Protein AF-A0A535HP59-F1 (afdb_monomer)

Nearest PDB structures (foldseek):
  8fwd-assembly1_2  TM=7.237E-01  e=4.127E-02  synthetic construct
  3as5-assembly1_A  TM=4.765E-01  e=2.374E-03  Paramagnetospirillum magneticum AMB-1
  2j9q-assembly1_B  TM=6.335E-01  e=3.938E-02  Homo sapiens
  2c0m-assembly4_F  TM=4.535E-01  e=1.777E-02  Homo sapiens
  4eqf-assembly1_A  TM=3.988E-01  e=2.584E-02  Mus musculus

Mean predicted aligned error: 17.53 Å

Solvent-accessible surface area (backbone atoms only — not comparable to full-atom values): 18534 Å² total; per-residue (Å²): 135,60,72,67,38,51,55,50,3,51,54,65,62,72,52,94,61,61,68,71,57,51,48,51,53,33,52,78,32,53,65,28,42,53,36,22,55,48,50,56,58,67,43,45,64,56,50,53,51,49,42,52,52,45,48,51,54,53,69,41,83,86,52,60,78,88,53,36,65,60,41,49,50,52,35,51,59,52,56,69,47,46,61,60,55,50,50,53,50,53,50,46,59,66,52,68,75,54,80,76,79,76,60,58,71,79,71,50,68,91,85,63,53,46,68,58,52,55,52,50,53,72,70,63,76,66,83,66,53,68,67,51,29,46,52,47,10,42,33,29,13,71,77,59,43,54,67,60,12,50,50,32,23,50,49,39,31,66,78,36,68,85,47,35,60,42,22,37,44,33,12,45,37,17,29,75,69,48,42,28,80,59,8,42,51,31,18,51,50,26,29,64,76,45,65,79,41,41,66,46,22,42,54,32,15,50,30,26,44,75,59,67,38,50,70,60,15,51,38,28,38,29,46,35,69,71,44,97,50,73,77,63,93,73,59,83,74,56,80,79,48,69,71,59,52,55,53,49,52,51,54,48,51,54,50,49,60,51,54,67,66,68,73,76,76,73,93,75,81,94,73,90,80,79,87,82,84,88,82,78,88,80,89,79,88,82,90,81,85,86,89,77,91,78,89,83,90,80,88,87,85,86,89,80,91,82,88,82,87,86,84,85,85,132

Secondary structure (DSSP, 8-state):
--HHHHHHHHHHHHS---HHHHHHHHHH-HHHHHHHHHHHHHHHHHHHHHHHHHHHHHHSTTS-GGGHHHHHHHHHHHHHHHHHHHHHHHHHHHHHT-PPPPPGGGGS-TT--HHHHHHHHHHH-S---HHHHHHHHHHHHHHT-HHHHHHHHHHHHHH-TT-THHHHHHHHHHHHTT-HHHHHHHHHHHHHHTTT-HHHHHHHHHHHHHTT-HHHHHHHHHHHTT--PPPPTTTTTSS--HHHHHHHHHHHHHHHHHHTTTS--------PPPPPPP------------------------------------

Radius of gyration: 33.47 Å; Cα contacts (8 Å, |Δi|>4): 256; chains: 1; bounding box: 64×91×114 Å

Structure (mmCIF, N/CA/C/O backbone):
data_AF-A0A535HP59-F1
#
_entry.id   AF-A0A535HP59-F1
#
loop_
_atom_site.group_PDB
_atom_site.id
_atom_site.type_symbol
_atom_site.label_atom_id
_atom_site.label_alt_id
_atom_site.label_comp_id
_atom_site.label_asym_id
_atom_site.label_entity_id
_atom_site.label_seq_id
_atom_site.pdbx_PDB_ins_code
_atom_site.Cartn_x
_atom_site.Cartn_y
_atom_site.Cartn_z
_atom_site.occupancy
_atom_site.B_iso_or_equiv
_atom_site.auth_seq_id
_atom_site.auth_comp_id
_atom_site.auth_asym_id
_atom_site.auth_atom_id
_atom_site.pdbx_PDB_model_num
ATOM 1 N N . MET A 1 1 ? -7.890 20.140 2.431 1.00 54.38 1 MET A N 1
ATOM 2 C CA . MET A 1 1 ? -8.876 19.030 2.432 1.00 54.38 1 MET A CA 1
ATOM 3 C C . MET A 1 1 ? -10.223 19.590 2.008 1.00 54.38 1 MET A C 1
ATOM 5 O O . MET A 1 1 ? -10.687 20.516 2.656 1.00 54.38 1 MET A O 1
ATOM 9 N N . SER A 1 2 ? -10.822 19.092 0.922 1.00 70.38 2 SER A N 1
ATOM 10 C CA . SER A 1 2 ? -12.123 19.584 0.445 1.00 70.38 2 SER A CA 1
ATOM 11 C C . SER A 1 2 ? -13.275 19.019 1.287 1.00 70.38 2 SER A C 1
ATOM 13 O O . SER A 1 2 ? -13.209 17.880 1.758 1.00 70.38 2 SER A O 1
ATOM 15 N N . ALA A 1 3 ? -14.351 19.794 1.455 1.00 70.31 3 ALA A N 1
ATOM 16 C CA . ALA A 1 3 ? -15.557 19.363 2.174 1.00 70.31 3 ALA A CA 1
ATOM 17 C C . ALA A 1 3 ? -16.148 18.058 1.596 1.00 70.31 3 ALA A C 1
ATOM 19 O O . ALA A 1 3 ? -16.607 17.191 2.340 1.00 70.31 3 ALA A O 1
ATOM 20 N N . ALA A 1 4 ? -16.028 17.866 0.277 1.00 69.75 4 ALA A N 1
ATOM 21 C CA . ALA A 1 4 ? -16.453 16.655 -0.423 1.00 69.75 4 ALA A CA 1
ATOM 22 C C . ALA A 1 4 ? -15.717 15.387 0.059 1.00 69.75 4 ALA A C 1
ATOM 24 O O . ALA A 1 4 ? -16.337 14.337 0.235 1.00 69.75 4 ALA A O 1
ATOM 25 N N . GLY A 1 5 ? -14.413 15.483 0.348 1.00 67.50 5 GLY A N 1
ATOM 26 C CA . GLY A 1 5 ? -13.627 14.355 0.857 1.00 67.50 5 GLY A CA 1
ATOM 27 C C . GLY A 1 5 ? -14.040 13.912 2.266 1.00 67.50 5 GLY A C 1
ATOM 28 O O . GLY A 1 5 ? -13.939 12.729 2.596 1.00 67.50 5 GLY A O 1
ATOM 29 N N . TRP A 1 6 ? -14.541 14.836 3.089 1.00 76.56 6 TRP A N 1
ATOM 30 C CA . TRP A 1 6 ? -15.004 14.554 4.453 1.00 76.56 6 TRP A CA 1
ATOM 31 C C . TRP A 1 6 ? -16.355 13.835 4.464 1.00 76.56 6 TRP A C 1
ATOM 33 O O . TRP A 1 6 ? -16.499 12.806 5.124 1.00 76.56 6 TRP A O 1
ATOM 43 N N . VAL A 1 7 ? -17.314 14.325 3.673 1.00 73.88 7 VAL A N 1
ATOM 44 C CA . VAL A 1 7 ? -18.647 13.711 3.544 1.00 73.88 7 VAL A CA 1
ATOM 45 C C . VAL A 1 7 ? -18.538 12.300 2.962 1.00 73.88 7 VAL A C 1
ATOM 47 O O . VAL A 1 7 ? -19.111 11.357 3.513 1.00 73.88 7 VAL A O 1
ATOM 50 N N . GLY A 1 8 ? -17.725 12.125 1.912 1.00 72.00 8 GLY A N 1
ATOM 51 C CA . GLY A 1 8 ? -17.461 10.809 1.326 1.00 72.00 8 GLY A CA 1
ATOM 52 C C . GLY A 1 8 ? -16.816 9.835 2.317 1.00 72.00 8 GLY A C 1
ATOM 53 O O . GLY A 1 8 ? -17.222 8.676 2.397 1.00 72.00 8 GLY A O 1
ATOM 54 N N . GLY A 1 9 ? -15.863 10.310 3.126 1.00 67.50 9 GLY A N 1
ATOM 55 C CA . GLY A 1 9 ? -15.218 9.506 4.167 1.00 67.50 9 GLY A CA 1
ATOM 56 C C . GLY A 1 9 ? -16.172 9.077 5.286 1.00 67.50 9 GLY A C 1
ATOM 57 O O . GLY A 1 9 ? -16.143 7.919 5.709 1.00 67.50 9 GLY A O 1
ATOM 58 N N . ALA A 1 10 ? -17.051 9.977 5.736 1.00 69.19 10 ALA A N 1
ATOM 59 C CA . ALA A 1 10 ? -18.040 9.696 6.777 1.00 69.19 10 ALA A CA 1
ATOM 60 C C . ALA A 1 10 ? -19.063 8.636 6.329 1.00 69.19 10 ALA A C 1
ATOM 62 O O . ALA A 1 10 ? -19.314 7.670 7.053 1.00 69.19 10 ALA A O 1
ATOM 63 N N . LEU A 1 11 ? -19.580 8.749 5.100 1.00 71.12 11 LEU A N 1
ATOM 64 C CA . LEU A 1 11 ? -20.484 7.760 4.497 1.00 71.12 11 LEU A CA 1
ATOM 65 C C . LEU A 1 11 ? -19.829 6.375 4.364 1.00 71.12 11 LEU A C 1
ATOM 67 O O . LEU A 1 11 ? -20.441 5.355 4.692 1.00 71.12 11 LEU A O 1
ATOM 71 N N . LEU A 1 12 ? -18.558 6.326 3.954 1.00 66.88 12 LEU A N 1
ATOM 72 C CA . LEU A 1 12 ? -17.771 5.087 3.863 1.00 66.88 12 LEU A CA 1
ATOM 73 C C . LEU A 1 12 ? -17.486 4.446 5.232 1.00 66.88 12 LEU A C 1
ATOM 75 O O . LEU A 1 12 ? -17.328 3.222 5.335 1.00 66.88 12 LEU A O 1
ATOM 79 N N . ALA A 1 13 ? -17.386 5.259 6.285 1.00 64.38 13 ALA A N 1
ATOM 80 C CA . ALA A 1 13 ? -17.175 4.791 7.650 1.00 64.38 13 ALA A CA 1
ATOM 81 C C . ALA A 1 13 ? -18.464 4.224 8.270 1.00 64.38 13 ALA A C 1
ATOM 83 O O . ALA A 1 13 ? -18.409 3.158 8.887 1.00 64.38 13 ALA A O 1
ATOM 84 N N . ALA A 1 14 ? -19.603 4.889 8.057 1.00 67.50 14 ALA A N 1
ATOM 85 C CA . ALA A 1 14 ? -20.878 4.554 8.691 1.00 67.50 14 ALA A CA 1
ATOM 86 C C . ALA A 1 14 ? -21.617 3.372 8.041 1.00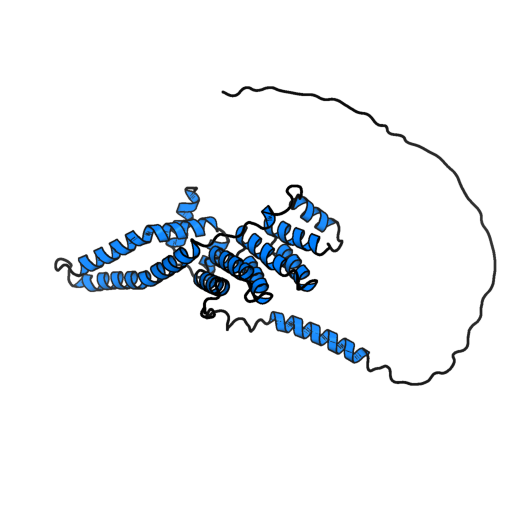 67.50 14 ALA A C 1
ATOM 88 O O . ALA A 1 14 ? -22.388 2.688 8.709 1.00 67.50 14 ALA A O 1
ATOM 89 N N . THR A 1 15 ? -21.387 3.099 6.754 1.00 64.25 15 THR A N 1
ATOM 90 C CA . THR A 1 15 ? -22.125 2.050 6.037 1.00 64.25 15 THR A CA 1
ATOM 91 C C . THR A 1 15 ? -21.544 0.647 6.292 1.00 64.25 15 THR A C 1
ATOM 93 O O . THR A 1 15 ? -20.360 0.397 6.017 1.00 64.25 15 THR A O 1
ATOM 96 N N . PRO A 1 16 ? -22.343 -0.315 6.802 1.00 54.25 16 PRO A N 1
ATOM 97 C CA . PRO A 1 16 ? -21.924 -1.706 6.917 1.00 54.25 16 PRO A CA 1
ATOM 98 C C . PRO A 1 16 ? -21.901 -2.338 5.521 1.00 54.25 16 PRO A C 1
ATOM 100 O O . PRO A 1 16 ? -22.918 -2.775 4.994 1.00 54.25 16 PRO A O 1
ATOM 103 N N . MET A 1 17 ? -20.726 -2.357 4.892 1.00 62.66 17 MET A N 1
ATOM 104 C CA . MET A 1 17 ? -20.531 -2.965 3.574 1.00 62.66 17 MET A CA 1
ATOM 105 C C . MET A 1 17 ? -19.756 -4.286 3.658 1.00 62.66 17 MET A C 1
ATOM 107 O O . MET A 1 17 ? -18.821 -4.396 4.463 1.00 62.66 17 MET A O 1
ATOM 111 N N . PRO A 1 18 ? -20.051 -5.258 2.770 1.00 59.12 18 PRO A N 1
ATOM 112 C CA . PRO A 1 18 ? -19.216 -6.439 2.593 1.00 59.12 18 PRO A CA 1
ATOM 113 C C . PRO A 1 18 ? -17.762 -6.031 2.324 1.00 59.12 18 PRO A C 1
ATOM 115 O O . PRO A 1 18 ? -17.497 -5.143 1.506 1.00 59.12 18 PRO A O 1
ATOM 118 N N . ARG A 1 19 ? -16.802 -6.707 2.976 1.00 52.12 19 ARG A N 1
ATOM 119 C CA . ARG A 1 19 ? -15.351 -6.465 2.817 1.00 52.12 19 ARG A CA 1
ATOM 120 C C . ARG A 1 19 ? -14.895 -6.231 1.360 1.00 52.12 19 ARG A C 1
ATOM 122 O O . ARG A 1 19 ? -14.158 -5.266 1.156 1.00 52.12 19 ARG A O 1
ATOM 129 N N . PRO A 1 20 ? -15.322 -7.016 0.347 1.00 43.88 20 PRO A N 1
ATOM 130 C CA . PRO A 1 20 ? -14.877 -6.795 -1.033 1.00 43.88 20 PRO A CA 1
ATOM 131 C C . PRO A 1 20 ? -15.402 -5.491 -1.658 1.00 43.88 20 PRO A C 1
ATOM 133 O O . PRO A 1 20 ? -14.685 -4.852 -2.425 1.00 43.88 20 PRO A O 1
ATOM 136 N N . VAL A 1 21 ? -16.613 -5.049 -1.303 1.00 56.38 21 VAL A N 1
ATOM 137 C CA . VAL A 1 21 ? -17.210 -3.796 -1.807 1.00 56.38 21 VAL A CA 1
ATOM 138 C C . VAL A 1 21 ? -16.519 -2.590 -1.182 1.00 56.38 21 VAL A C 1
ATOM 140 O O . VAL A 1 21 ? -16.129 -1.657 -1.882 1.00 56.38 21 VAL A O 1
ATOM 143 N N . ARG A 1 22 ? -16.266 -2.658 0.129 1.00 64.50 22 ARG A N 1
ATOM 144 C CA . ARG A 1 22 ? -15.519 -1.627 0.856 1.00 64.50 22 ARG A CA 1
ATOM 145 C C . ARG A 1 22 ? -14.104 -1.464 0.300 1.00 64.50 22 ARG A C 1
ATOM 147 O O . ARG A 1 22 ? -13.601 -0.349 0.216 1.00 64.50 22 ARG A O 1
ATOM 154 N N . TYR A 1 23 ? -13.490 -2.567 -0.129 1.00 55.38 23 TYR A N 1
ATOM 155 C CA . TYR A 1 23 ? -12.190 -2.558 -0.792 1.00 55.38 23 TYR A CA 1
ATOM 156 C C . TYR A 1 23 ? -12.255 -1.887 -2.171 1.00 55.38 23 TYR A C 1
ATOM 158 O O . TYR A 1 23 ? -11.460 -0.996 -2.438 1.00 55.38 23 TYR A O 1
ATOM 166 N N . ARG A 1 24 ? -13.243 -2.219 -3.016 1.00 59.84 24 ARG A N 1
ATOM 167 C CA . ARG A 1 24 ? -13.432 -1.576 -4.334 1.00 59.84 24 ARG A CA 1
ATOM 168 C C . ARG A 1 24 ? -13.739 -0.080 -4.248 1.00 59.84 24 ARG A C 1
ATOM 170 O O . ARG A 1 24 ? -13.210 0.690 -5.042 1.00 59.84 24 ARG A O 1
ATOM 177 N N . LEU A 1 25 ? -14.540 0.346 -3.274 1.00 62.12 25 LEU A N 1
ATOM 178 C CA . LEU A 1 25 ? -14.818 1.769 -3.052 1.00 62.12 25 LEU A CA 1
ATOM 179 C C . LEU A 1 25 ? -13.590 2.521 -2.535 1.00 62.12 25 LEU A C 1
ATOM 181 O O . LEU A 1 25 ? -13.328 3.634 -2.981 1.00 62.12 25 LEU A O 1
ATOM 185 N N . ARG A 1 26 ? -12.791 1.896 -1.661 1.00 63.06 26 ARG A N 1
ATOM 186 C CA . ARG A 1 26 ? -11.495 2.452 -1.244 1.00 63.06 26 ARG A CA 1
ATOM 187 C C . ARG A 1 26 ? -10.488 2.521 -2.391 1.00 63.06 26 ARG A C 1
ATOM 189 O O . ARG A 1 26 ? -9.734 3.482 -2.448 1.00 63.06 26 ARG A O 1
ATOM 196 N N . LEU A 1 27 ? -10.502 1.543 -3.300 1.00 58.94 27 LEU A N 1
ATOM 197 C CA . LEU A 1 27 ? -9.669 1.537 -4.507 1.00 58.94 27 LEU A CA 1
ATOM 198 C C . LEU A 1 27 ? -10.040 2.681 -5.456 1.00 58.94 27 LEU A C 1
ATOM 200 O O . LEU A 1 27 ? -9.157 3.312 -6.019 1.00 58.94 27 LEU A O 1
ATOM 204 N N . ARG A 1 28 ? -11.337 2.961 -5.625 1.00 63.94 28 ARG A N 1
ATOM 205 C CA . ARG A 1 28 ? -11.807 4.024 -6.525 1.00 63.94 28 ARG A CA 1
ATOM 206 C C . ARG A 1 28 ? -11.650 5.427 -5.930 1.00 63.94 28 ARG A C 1
ATOM 208 O O . ARG A 1 28 ? -11.580 6.396 -6.677 1.00 63.94 28 ARG A O 1
ATOM 215 N N . HIS A 1 29 ? -11.586 5.537 -4.602 1.00 66.94 29 HIS A N 1
ATOM 216 C CA . HIS A 1 29 ? -11.533 6.810 -3.883 1.00 66.94 29 HIS A CA 1
ATOM 217 C C . HIS A 1 29 ? -10.488 6.769 -2.757 1.00 66.94 29 HIS A C 1
ATOM 219 O O . HIS A 1 29 ? -10.829 6.785 -1.570 1.00 66.94 29 HIS A O 1
ATOM 225 N N . ALA A 1 30 ? -9.204 6.722 -3.123 1.00 58.38 30 ALA A N 1
ATOM 226 C CA . ALA A 1 30 ? -8.091 6.661 -2.169 1.00 58.38 30 ALA A CA 1
ATOM 227 C C . ALA A 1 30 ? -8.101 7.835 -1.165 1.00 58.38 30 ALA A C 1
ATOM 229 O O . ALA A 1 30 ? -7.843 7.641 0.025 1.00 58.38 30 ALA A O 1
ATOM 230 N N . ASP A 1 31 ? -8.501 9.034 -1.599 1.00 57.38 31 ASP A N 1
ATOM 231 C CA . ASP A 1 31 ? -8.673 10.196 -0.718 1.00 57.38 31 ASP A CA 1
ATOM 232 C C . ASP A 1 31 ? -9.801 10.025 0.301 1.00 57.38 31 ASP A C 1
ATOM 234 O O . ASP A 1 31 ? -9.632 10.357 1.476 1.00 57.38 31 ASP A O 1
ATOM 238 N N . ALA A 1 32 ? -10.925 9.434 -0.112 1.00 62.62 32 ALA A N 1
ATOM 239 C CA . ALA A 1 32 ? -12.030 9.117 0.791 1.00 62.62 32 ALA A CA 1
ATOM 240 C C . ALA A 1 32 ? -11.652 8.004 1.783 1.00 62.62 32 ALA A C 1
ATOM 242 O O . ALA A 1 32 ? -12.133 7.974 2.915 1.00 62.62 32 ALA A O 1
ATOM 243 N N . ALA A 1 33 ? -10.760 7.090 1.387 1.00 60.12 33 ALA A N 1
ATOM 244 C CA . ALA A 1 33 ? -10.217 6.078 2.284 1.00 60.12 33 ALA A CA 1
ATOM 245 C C . ALA A 1 33 ? -9.337 6.709 3.377 1.00 60.12 33 ALA A C 1
ATOM 247 O O . ALA A 1 33 ? -9.478 6.341 4.547 1.00 60.12 33 ALA A O 1
ATOM 248 N N . ARG A 1 34 ? -8.484 7.679 3.008 1.00 63.94 34 ARG A N 1
ATOM 249 C CA . ARG A 1 34 ? -7.654 8.457 3.944 1.00 63.94 34 ARG A CA 1
ATOM 250 C C . ARG A 1 34 ? -8.508 9.278 4.912 1.00 63.94 34 ARG A C 1
ATOM 252 O O . ARG A 1 34 ? -8.267 9.232 6.118 1.00 63.94 34 ARG A O 1
ATOM 259 N N . SER A 1 35 ? -9.537 9.970 4.418 1.00 64.44 35 SER A N 1
ATOM 260 C CA . SER A 1 35 ? -10.434 10.765 5.266 1.00 64.44 35 SER A CA 1
ATOM 261 C C . SER A 1 35 ? -11.284 9.893 6.193 1.00 64.44 35 SER A C 1
ATOM 263 O O . SER A 1 35 ? -11.336 10.167 7.389 1.00 64.44 35 SER A O 1
ATOM 265 N N . ALA A 1 36 ? -11.858 8.786 5.707 1.00 65.12 36 ALA A N 1
ATOM 266 C CA . ALA A 1 36 ? -12.576 7.817 6.545 1.00 65.12 36 ALA A CA 1
ATOM 267 C C . ALA A 1 36 ? -11.692 7.278 7.681 1.00 65.12 36 ALA A C 1
ATOM 269 O O . ALA A 1 36 ? -12.141 7.070 8.808 1.00 65.12 36 ALA A O 1
ATOM 270 N N . ASP A 1 37 ? -10.412 7.067 7.387 1.00 64.19 37 ASP A N 1
ATOM 271 C CA . ASP A 1 37 ? -9.425 6.579 8.337 1.00 64.19 37 ASP A CA 1
ATOM 272 C C . ASP A 1 37 ? -8.996 7.626 9.378 1.00 64.19 37 ASP A C 1
ATOM 274 O O . ASP A 1 37 ? -8.626 7.231 10.490 1.00 64.19 37 ASP A O 1
ATOM 278 N N . ALA A 1 38 ? -9.058 8.917 9.041 1.00 67.06 38 ALA A N 1
ATOM 279 C CA . ALA A 1 38 ? -8.870 10.032 9.969 1.00 67.06 38 ALA A CA 1
ATOM 280 C C . ALA A 1 38 ? -10.112 10.241 10.852 1.00 67.06 38 ALA A C 1
ATOM 282 O O . ALA A 1 38 ? -9.987 10.353 12.072 1.00 67.06 38 ALA A O 1
ATOM 283 N N . ILE A 1 39 ? -11.308 10.180 10.258 1.00 71.94 39 ILE A N 1
ATOM 284 C CA . ILE A 1 39 ? -12.599 10.277 10.956 1.00 71.94 39 ILE A CA 1
ATOM 285 C C . ILE A 1 39 ? -12.737 9.149 11.982 1.00 71.94 39 ILE A C 1
ATOM 287 O O . ILE A 1 39 ? -13.061 9.403 13.138 1.00 71.94 39 ILE A O 1
ATOM 291 N N . ALA A 1 40 ? -12.402 7.910 11.609 1.00 66.81 40 ALA A N 1
ATOM 292 C CA . ALA A 1 40 ? -12.396 6.782 12.541 1.00 66.81 40 ALA A CA 1
ATOM 293 C C . ALA A 1 40 ? -11.407 6.978 13.707 1.00 66.81 40 ALA A C 1
ATOM 295 O O . ALA A 1 40 ? -11.649 6.496 14.812 1.00 66.81 40 ALA A O 1
ATOM 296 N N . GLY A 1 41 ? -10.299 7.692 13.475 1.00 68.56 41 GLY A N 1
ATOM 297 C CA . GLY A 1 41 ? -9.344 8.058 14.522 1.00 68.56 41 GLY A CA 1
ATOM 298 C C . GLY A 1 41 ? -9.904 9.101 15.492 1.00 68.56 41 GLY A C 1
ATOM 299 O O . GLY A 1 41 ? -9.767 8.936 16.703 1.00 68.56 41 GLY A O 1
ATOM 300 N N . ALA A 1 42 ? -10.570 10.132 14.968 1.00 77.62 42 ALA A N 1
ATOM 301 C CA . ALA A 1 42 ? -11.193 11.195 15.759 1.00 77.62 42 ALA A CA 1
ATOM 302 C C . ALA A 1 42 ? -12.449 10.728 16.517 1.00 77.62 42 ALA A C 1
ATOM 304 O O . ALA A 1 42 ? -12.724 11.211 17.611 1.00 77.62 42 ALA A O 1
ATOM 305 N N . ALA A 1 43 ? -13.183 9.752 15.975 1.00 76.19 43 ALA A N 1
ATOM 306 C CA . ALA A 1 43 ? -14.379 9.188 16.600 1.00 76.19 43 ALA A CA 1
ATOM 307 C C . ALA A 1 43 ? -14.067 8.268 17.793 1.00 76.19 43 ALA A C 1
ATOM 309 O O . ALA A 1 43 ? -14.931 8.028 18.628 1.00 76.19 43 ALA A O 1
ATOM 310 N N . LEU A 1 44 ? -12.838 7.758 17.907 1.00 75.12 44 LEU A N 1
ATOM 311 C CA . LEU A 1 44 ? -12.434 6.816 18.952 1.00 75.12 44 LEU A CA 1
ATOM 312 C C . LEU A 1 44 ? -12.656 7.338 20.385 1.00 75.12 44 LEU A C 1
ATOM 314 O O . LEU A 1 44 ? -13.300 6.621 21.148 1.00 75.12 44 LEU A O 1
ATOM 318 N N . PRO A 1 45 ? -12.188 8.544 20.779 1.00 79.56 45 PRO A N 1
ATOM 319 C CA . PRO A 1 45 ? -12.486 9.087 22.105 1.00 79.56 45 PRO A CA 1
ATOM 320 C C . PRO A 1 45 ? -13.989 9.253 22.340 1.00 79.56 45 PRO A C 1
ATOM 322 O O . PRO A 1 45 ? -14.450 8.946 23.431 1.00 79.56 45 PRO A O 1
ATOM 325 N N . VAL A 1 46 ? -14.754 9.652 21.317 1.00 83.56 46 VAL A N 1
ATOM 326 C CA . VAL A 1 46 ? -16.216 9.817 21.408 1.00 83.56 46 VAL A CA 1
ATOM 327 C C . VAL A 1 46 ? -16.912 8.479 21.641 1.00 83.56 46 VAL A C 1
ATOM 329 O O . VAL A 1 46 ? -17.800 8.373 22.481 1.00 83.56 46 VAL A O 1
ATOM 332 N N . VAL A 1 47 ? -16.498 7.425 20.936 1.00 76.75 47 VAL A N 1
ATOM 333 C CA . VAL A 1 47 ? -17.033 6.076 21.152 1.00 76.75 47 VAL A CA 1
ATOM 334 C C . VAL A 1 47 ? -16.702 5.601 22.564 1.00 76.75 47 VAL A C 1
ATOM 336 O O . VAL A 1 47 ? -17.578 5.087 23.248 1.00 76.75 47 VAL A O 1
ATOM 339 N N . LEU A 1 48 ? -15.472 5.816 23.034 1.00 78.38 48 LEU A N 1
ATOM 340 C CA . LEU A 1 48 ? -15.033 5.391 24.364 1.00 78.38 48 LEU A CA 1
ATOM 341 C C . LEU A 1 48 ? -15.800 6.114 25.481 1.00 78.38 48 LEU A C 1
ATOM 343 O O . LEU A 1 48 ? -16.265 5.464 26.415 1.00 78.38 48 LEU A O 1
ATOM 347 N N . THR A 1 49 ? -16.001 7.430 25.361 1.00 84.56 49 THR A N 1
ATOM 348 C CA . THR A 1 49 ? -16.821 8.193 26.314 1.00 84.56 49 THR A CA 1
ATOM 349 C C . THR A 1 49 ? -18.279 7.759 26.269 1.00 84.56 49 THR A C 1
ATOM 351 O O . THR A 1 49 ? -18.888 7.607 27.323 1.00 84.56 49 THR A O 1
ATOM 354 N N . THR A 1 50 ? -18.821 7.483 25.078 1.00 80.12 50 THR A N 1
ATOM 355 C CA . THR A 1 50 ? -20.191 6.976 24.919 1.00 80.12 50 THR A CA 1
ATOM 356 C C . THR A 1 50 ? -20.354 5.620 25.600 1.00 80.12 50 THR A C 1
ATOM 358 O O . THR A 1 50 ? -21.298 5.455 26.362 1.00 80.12 50 THR A O 1
ATOM 361 N N . VAL A 1 51 ? -19.410 4.685 25.409 1.00 77.88 51 VAL A N 1
ATOM 362 C CA . VAL A 1 51 ? -19.403 3.370 26.078 1.00 77.88 51 VAL A CA 1
ATOM 363 C C . VAL A 1 51 ? -19.426 3.524 27.589 1.00 77.88 51 VAL A C 1
ATOM 365 O O . VAL A 1 51 ? -20.287 2.939 28.244 1.00 77.88 51 VAL A O 1
ATOM 368 N N . VAL A 1 52 ? -18.510 4.331 28.133 1.00 83.25 52 VAL A N 1
ATOM 369 C CA . VAL A 1 52 ? -18.425 4.584 29.576 1.00 83.25 52 VAL A CA 1
ATOM 370 C C . VAL A 1 52 ? -19.732 5.188 30.082 1.00 83.25 52 VAL A C 1
ATOM 372 O O . VAL A 1 52 ? -20.296 4.682 31.046 1.00 83.25 52 VAL A O 1
ATOM 375 N N . LEU A 1 53 ? -20.263 6.204 29.399 1.00 83.31 53 LEU A N 1
ATOM 376 C CA . LEU A 1 53 ? -21.518 6.851 29.774 1.00 83.31 53 LEU A CA 1
ATOM 377 C C . LEU A 1 53 ? -22.694 5.863 29.766 1.00 83.31 53 LEU A C 1
ATOM 379 O O . LEU A 1 53 ? -23.452 5.815 30.732 1.00 83.31 53 LEU A O 1
ATOM 383 N N . THR A 1 54 ? -22.822 5.032 28.725 1.00 76.38 54 THR A N 1
ATOM 384 C CA . THR A 1 54 ? -23.865 3.994 28.660 1.00 76.38 54 THR A CA 1
ATOM 385 C C . THR A 1 54 ? -23.710 2.925 29.737 1.00 76.38 54 THR A C 1
ATOM 387 O O . THR A 1 54 ? -24.713 2.480 30.292 1.00 76.38 54 THR A O 1
ATOM 390 N N . ALA A 1 55 ? -22.478 2.542 30.083 1.00 76.00 55 ALA A N 1
ATOM 391 C CA . ALA A 1 55 ? -22.218 1.601 31.167 1.00 76.00 55 ALA A CA 1
ATOM 392 C C . ALA A 1 55 ? -22.586 2.196 32.537 1.00 76.00 55 ALA A C 1
ATOM 394 O O . ALA A 1 55 ? -23.210 1.513 33.346 1.00 76.00 55 ALA A O 1
ATOM 395 N N . VAL A 1 56 ? -22.275 3.478 32.777 1.00 81.88 56 VAL A N 1
ATOM 396 C CA . VAL A 1 56 ? -22.689 4.187 34.000 1.00 81.88 56 VAL A CA 1
ATOM 397 C C . VAL A 1 56 ? -24.214 4.275 34.080 1.00 81.88 56 VAL A C 1
ATOM 399 O O . VAL A 1 56 ? -24.782 3.905 35.101 1.00 81.88 56 VAL A O 1
ATOM 402 N N . LEU A 1 57 ? -24.894 4.681 33.002 1.00 75.38 57 LEU A N 1
ATOM 403 C CA . LEU A 1 57 ? -26.362 4.743 32.943 1.00 75.38 57 LEU A CA 1
ATOM 404 C C . LEU A 1 57 ? -27.023 3.391 33.243 1.00 75.38 57 LEU A C 1
ATOM 406 O O . LEU A 1 57 ? -28.012 3.350 33.970 1.00 75.38 57 LEU A O 1
ATOM 410 N N . ALA A 1 58 ? -26.463 2.287 32.743 1.00 70.56 58 ALA A N 1
ATOM 411 C CA . ALA A 1 58 ? -26.969 0.944 33.025 1.00 70.56 58 ALA A CA 1
ATOM 412 C C . ALA A 1 58 ? -26.845 0.540 34.510 1.00 70.56 58 ALA A C 1
ATOM 414 O O . ALA A 1 58 ? -27.623 -0.294 34.978 1.00 70.56 58 ALA A O 1
ATOM 415 N N . ALA A 1 59 ? -25.902 1.132 35.251 1.00 75.81 59 ALA A N 1
ATOM 416 C CA . ALA A 1 59 ? -25.674 0.869 36.671 1.00 75.81 59 ALA A CA 1
ATOM 417 C C . ALA A 1 59 ? -26.520 1.753 37.611 1.00 75.81 59 ALA A C 1
ATOM 419 O O . ALA A 1 59 ? -26.657 1.432 38.793 1.00 75.81 59 ALA A O 1
ATOM 420 N N . VAL A 1 60 ? -27.106 2.851 37.117 1.00 81.12 60 VAL A N 1
ATOM 421 C CA . VAL A 1 60 ? -27.907 3.774 37.938 1.00 81.12 60 VAL A CA 1
ATOM 422 C C . VAL A 1 60 ? -29.312 3.193 38.185 1.00 81.12 60 VAL A C 1
ATOM 424 O O . V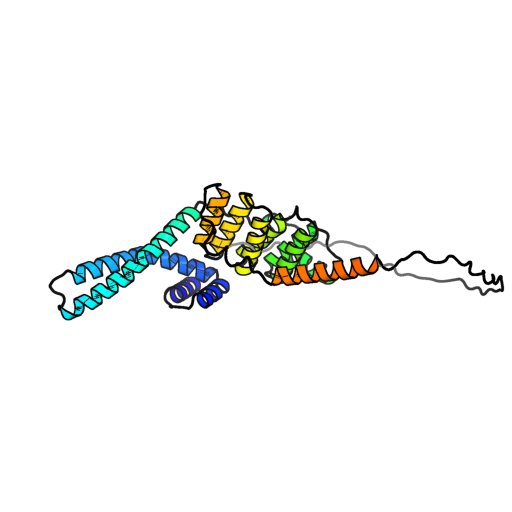AL A 1 60 ? -30.021 2.849 37.233 1.00 81.12 60 VAL A O 1
ATOM 427 N N . PRO A 1 61 ? -29.787 3.125 39.448 1.00 77.50 61 PRO A N 1
ATOM 428 C CA . PRO A 1 61 ? -31.058 2.483 39.793 1.00 77.50 61 PRO A CA 1
ATOM 429 C C . PRO A 1 61 ? -32.300 3.172 39.203 1.00 77.50 61 PRO A C 1
ATOM 431 O O . PRO A 1 61 ? -33.354 2.547 39.124 1.00 77.50 61 PRO A O 1
ATOM 434 N N . VAL A 1 62 ? -32.163 4.420 38.745 1.00 77.06 62 VAL A N 1
ATOM 435 C CA . VAL A 1 62 ? -33.225 5.247 38.145 1.00 77.06 62 VAL A CA 1
ATOM 436 C C . VAL A 1 62 ? -33.704 4.706 36.787 1.00 77.06 62 VAL A C 1
ATOM 438 O O . VAL A 1 62 ? -34.828 4.983 36.376 1.00 77.06 62 VAL A O 1
ATOM 441 N N . VAL A 1 63 ? -32.901 3.896 36.086 1.00 73.81 63 VAL A N 1
ATOM 442 C CA . VAL A 1 63 ? -33.312 3.303 34.804 1.00 73.81 63 VAL A CA 1
ATOM 443 C C . VAL A 1 63 ? -34.254 2.123 35.042 1.00 73.81 63 VAL A C 1
ATOM 445 O O . VAL A 1 63 ? -33.914 1.190 35.780 1.00 73.81 63 VAL A O 1
ATOM 448 N N . ALA A 1 64 ? -35.413 2.149 34.372 1.00 79.62 64 ALA A N 1
ATOM 449 C CA . ALA A 1 64 ? -36.423 1.096 34.428 1.00 79.62 64 ALA A CA 1
ATOM 450 C C . ALA A 1 64 ? -35.799 -0.287 34.185 1.00 79.62 64 ALA A C 1
ATOM 452 O O . ALA A 1 64 ? -35.058 -0.488 33.218 1.00 79.62 64 ALA A O 1
ATOM 453 N N . ALA A 1 65 ? -36.117 -1.250 35.055 1.00 77.62 65 ALA A N 1
ATOM 454 C CA . ALA A 1 65 ? -35.478 -2.567 35.074 1.00 77.62 65 ALA A CA 1
ATOM 455 C C . ALA A 1 65 ? -35.541 -3.299 33.717 1.00 77.62 65 ALA A C 1
ATOM 457 O O . ALA A 1 65 ? -34.588 -3.981 33.350 1.00 77.62 65 ALA A O 1
ATOM 458 N N . GLY A 1 66 ? -36.608 -3.089 32.936 1.00 82.44 66 GLY A N 1
ATOM 459 C CA . GLY A 1 66 ? -36.776 -3.687 31.606 1.00 82.44 66 GLY A CA 1
ATOM 460 C C . GLY A 1 66 ? -35.831 -3.155 30.517 1.00 82.44 66 GLY A C 1
ATOM 461 O O . GLY A 1 66 ? -35.604 -3.847 29.530 1.00 82.44 66 GLY A O 1
ATOM 462 N N . LEU A 1 67 ? -35.238 -1.966 30.684 1.00 79.56 67 LEU A N 1
ATOM 463 C CA . LEU A 1 67 ? -34.335 -1.360 29.688 1.00 79.56 67 LEU A CA 1
ATOM 464 C C . LEU A 1 67 ? -32.854 -1.698 29.926 1.00 79.56 67 LEU A C 1
ATOM 466 O O . LEU A 1 67 ? -32.034 -1.562 29.018 1.00 79.56 67 LEU A O 1
ATOM 470 N N . ARG A 1 68 ? -32.494 -2.170 31.124 1.00 78.38 68 ARG A N 1
ATOM 471 C CA . ARG A 1 68 ? -31.113 -2.531 31.491 1.00 78.38 68 ARG A CA 1
ATOM 472 C C . ARG A 1 68 ? -30.447 -3.566 30.565 1.00 78.38 68 ARG A C 1
ATOM 474 O O . ARG A 1 68 ? -29.297 -3.327 30.196 1.00 78.38 68 ARG A O 1
ATOM 481 N N . PRO A 1 69 ? -31.104 -4.663 30.128 1.00 79.75 69 PRO A N 1
ATOM 482 C CA . PRO A 1 69 ? -30.456 -5.632 29.238 1.00 79.75 69 PRO A CA 1
ATOM 483 C C . PRO A 1 69 ? -30.160 -5.067 27.839 1.00 79.75 69 PRO A C 1
ATOM 485 O O . PRO A 1 69 ? -29.154 -5.438 27.238 1.00 79.75 69 PRO A O 1
ATOM 488 N N . LEU A 1 70 ? -30.975 -4.131 27.336 1.00 78.69 70 LEU A N 1
ATOM 489 C CA . LEU A 1 70 ? -30.720 -3.458 26.056 1.00 78.69 70 LEU A CA 1
ATOM 490 C C . LEU A 1 70 ? -29.460 -2.587 26.129 1.00 78.69 70 LEU A C 1
ATOM 492 O O . LEU A 1 70 ? -28.592 -2.680 25.261 1.00 78.69 70 LEU A O 1
ATOM 496 N N . TRP A 1 71 ? -29.318 -1.796 27.195 1.00 76.69 71 TRP A N 1
ATOM 497 C CA . TRP A 1 71 ? -28.126 -0.971 27.411 1.00 76.69 71 TRP A CA 1
ATOM 498 C C . TRP A 1 71 ? -26.867 -1.808 27.655 1.00 76.69 71 TRP A C 1
ATOM 500 O O . TRP A 1 71 ? -25.808 -1.486 27.115 1.00 76.69 71 TRP A O 1
ATOM 510 N N . ALA A 1 72 ? -26.983 -2.921 28.385 1.00 75.69 72 ALA A N 1
ATOM 511 C CA . ALA A 1 72 ? -25.887 -3.873 28.550 1.00 75.69 72 ALA A CA 1
ATOM 512 C C . ALA A 1 72 ? -25.454 -4.483 27.203 1.00 75.69 72 ALA A C 1
ATOM 514 O O . ALA A 1 72 ? -24.259 -4.563 26.921 1.00 75.69 72 ALA A O 1
ATOM 515 N N . GLY A 1 73 ? -26.405 -4.838 26.333 1.00 75.69 73 GLY A N 1
ATOM 516 C CA . GLY A 1 73 ? -26.121 -5.332 24.984 1.00 75.69 73 GLY A CA 1
ATOM 517 C C . GLY A 1 73 ? -25.371 -4.317 24.114 1.00 75.69 73 GLY A C 1
ATOM 518 O O . GLY A 1 73 ? -24.379 -4.672 23.476 1.00 75.69 73 GLY A O 1
ATOM 519 N N . VAL A 1 74 ? -25.782 -3.043 24.133 1.00 76.62 74 VAL A N 1
ATOM 520 C CA . VAL A 1 74 ? -25.088 -1.955 23.415 1.00 76.62 74 VAL A CA 1
ATOM 521 C C . VAL A 1 74 ? -23.668 -1.757 23.948 1.00 76.62 74 VAL A C 1
ATOM 523 O O . VAL A 1 74 ? -22.725 -1.652 23.161 1.00 76.62 74 VAL A O 1
ATOM 526 N N . ALA A 1 75 ? -23.493 -1.762 25.272 1.00 73.44 75 ALA A N 1
ATOM 527 C CA . ALA A 1 75 ? -22.181 -1.629 25.896 1.00 73.44 75 ALA A CA 1
ATOM 528 C C . ALA A 1 75 ? -21.248 -2.783 25.497 1.00 73.44 75 ALA A C 1
ATOM 530 O O . ALA A 1 75 ? -20.118 -2.531 25.087 1.00 73.44 75 ALA A O 1
ATOM 531 N N . ILE A 1 76 ? -21.723 -4.033 25.528 1.00 77.00 76 ILE A N 1
ATOM 532 C CA . ILE A 1 76 ? -20.951 -5.212 25.098 1.00 77.00 76 ILE A CA 1
ATOM 533 C C . ILE A 1 76 ? -20.609 -5.131 23.600 1.00 77.00 76 ILE A C 1
ATOM 535 O O . ILE A 1 76 ? -19.469 -5.387 23.205 1.00 77.00 76 ILE A O 1
ATOM 539 N N . GLY A 1 77 ? -21.564 -4.728 22.757 1.00 74.69 77 GLY A N 1
ATOM 540 C CA . GLY A 1 77 ? -21.349 -4.558 21.318 1.00 74.69 77 GLY A CA 1
ATOM 541 C C . GLY A 1 77 ? -20.280 -3.511 20.995 1.00 74.69 77 GLY A C 1
ATOM 542 O O . GLY A 1 77 ? -19.420 -3.733 20.145 1.00 74.69 77 GLY A O 1
ATOM 543 N N . LEU A 1 78 ? -20.267 -2.391 21.714 1.00 74.44 78 LEU A N 1
ATOM 544 C CA . LEU A 1 78 ? -19.223 -1.384 21.551 1.00 74.44 78 LEU A CA 1
ATOM 545 C C . LEU A 1 78 ? -17.881 -1.843 22.143 1.00 74.44 78 LEU A C 1
ATOM 547 O O . LEU A 1 78 ? -16.837 -1.645 21.521 1.00 74.44 78 LEU A O 1
ATOM 551 N N . LEU A 1 79 ? -17.897 -2.500 23.306 1.00 74.44 79 LEU A N 1
ATOM 552 C CA . LEU A 1 79 ? -16.701 -2.966 24.010 1.00 74.44 79 LEU A CA 1
ATOM 553 C C . LEU A 1 79 ? -15.958 -4.059 23.232 1.00 74.44 79 LEU A C 1
ATOM 555 O O . LEU A 1 79 ? -14.732 -4.056 23.201 1.00 74.44 79 LEU A O 1
ATOM 559 N N . THR A 1 80 ? -16.673 -4.931 22.519 1.00 74.69 80 THR A N 1
ATOM 560 C CA . THR A 1 80 ? -16.068 -5.918 21.603 1.00 74.69 80 THR A CA 1
ATOM 561 C C . THR A 1 80 ? -15.416 -5.279 20.371 1.00 74.69 80 THR A C 1
ATOM 563 O O . THR A 1 80 ? -14.482 -5.848 19.805 1.00 74.69 80 THR A O 1
ATOM 566 N N . GLY A 1 81 ? -15.834 -4.071 19.977 1.00 69.31 81 GLY A N 1
ATOM 567 C CA . GLY A 1 81 ? -15.205 -3.300 18.902 1.00 69.31 81 GLY A CA 1
ATOM 568 C C . GLY A 1 81 ? -13.897 -2.611 19.312 1.00 69.31 81 GLY A C 1
ATOM 569 O O . GLY A 1 81 ? -12.995 -2.469 18.483 1.00 69.31 81 GLY A O 1
ATOM 570 N N . VAL A 1 82 ? -13.754 -2.214 20.582 1.00 71.75 82 VAL A N 1
ATOM 571 C CA . VAL A 1 82 ? -12.594 -1.455 21.095 1.00 71.75 82 VAL A CA 1
ATOM 572 C C . VAL A 1 82 ? -11.238 -2.146 20.845 1.00 71.75 82 VAL A C 1
ATOM 574 O O . V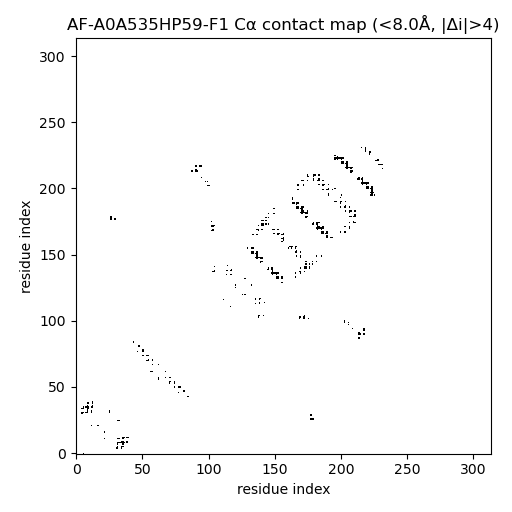AL A 1 82 ? -10.339 -1.463 20.343 1.00 71.75 82 VAL A O 1
ATOM 577 N N . PRO A 1 83 ? -11.053 -3.462 21.095 1.00 70.88 83 PRO A N 1
ATOM 578 C CA . PRO A 1 83 ? -9.791 -4.157 20.838 1.00 70.88 83 PRO A CA 1
ATOM 579 C C . PRO A 1 83 ? -9.321 -4.022 19.390 1.00 70.88 83 PRO A C 1
ATOM 581 O O . PRO A 1 83 ? -8.150 -3.744 19.143 1.00 70.88 83 PRO A O 1
ATOM 584 N N . PHE A 1 84 ? -10.242 -4.130 18.427 1.00 66.81 84 PHE A N 1
ATOM 585 C CA . PHE A 1 84 ? -9.924 -3.992 17.007 1.00 66.81 84 PHE A CA 1
ATOM 586 C C . PHE A 1 84 ? -9.429 -2.580 16.671 1.00 66.81 84 PHE A C 1
ATOM 588 O O . PHE A 1 84 ? -8.476 -2.409 15.908 1.00 66.81 84 PHE A O 1
ATOM 595 N N . VAL A 1 85 ? -10.045 -1.549 17.258 1.00 70.12 85 VAL A N 1
ATOM 596 C CA . VAL A 1 85 ? -9.618 -0.164 17.031 1.00 70.12 85 VAL A CA 1
ATOM 597 C C . VAL A 1 85 ? -8.265 0.117 17.692 1.00 70.12 85 VAL A C 1
ATOM 599 O O . VAL A 1 85 ? -7.417 0.790 17.098 1.00 70.12 85 VAL A O 1
ATOM 602 N N . LEU A 1 86 ? -8.023 -0.430 18.886 1.00 72.19 86 LEU A N 1
ATOM 603 C CA . LEU A 1 86 ? -6.741 -0.315 19.581 1.00 72.19 86 LEU A CA 1
ATOM 604 C C . LEU A 1 86 ? -5.614 -1.032 18.831 1.00 72.19 86 LEU A C 1
ATOM 606 O O . LEU A 1 86 ? -4.561 -0.427 18.631 1.00 72.19 86 LEU A O 1
ATOM 610 N N . GLU A 1 87 ? -5.847 -2.255 18.344 1.00 73.44 87 GLU A N 1
ATOM 611 C CA . GLU A 1 87 ? -4.901 -2.997 17.501 1.00 73.44 87 GLU A CA 1
ATOM 612 C C . GLU A 1 87 ? -4.555 -2.175 16.255 1.00 73.44 87 GLU A C 1
ATOM 614 O O . GLU A 1 87 ? -3.387 -1.903 15.974 1.00 73.44 87 GLU A O 1
ATOM 619 N N . ARG A 1 88 ? -5.574 -1.660 15.557 1.00 70.81 88 ARG A N 1
ATOM 620 C CA . ARG A 1 88 ? -5.392 -0.822 14.367 1.00 70.81 88 ARG A CA 1
ATOM 621 C C . ARG A 1 88 ? -4.582 0.442 14.660 1.00 70.81 88 ARG A C 1
ATOM 623 O O . ARG A 1 88 ? -3.749 0.845 13.846 1.00 70.81 88 ARG A O 1
ATOM 630 N N . ARG A 1 89 ? -4.806 1.068 15.819 1.00 75.50 89 ARG A N 1
ATOM 631 C CA . ARG A 1 89 ? -4.061 2.251 16.270 1.00 75.50 89 ARG A CA 1
ATOM 632 C C . ARG A 1 89 ? -2.615 1.904 16.627 1.00 75.50 89 ARG A C 1
ATOM 634 O O . ARG A 1 89 ? -1.727 2.685 16.298 1.00 75.50 89 ARG A O 1
ATOM 641 N N . GLY A 1 90 ? -2.375 0.759 17.263 1.00 74.81 90 GLY A N 1
ATOM 642 C CA . GLY A 1 90 ? -1.034 0.257 17.568 1.00 74.81 90 GLY A CA 1
ATOM 643 C C . GLY A 1 90 ? -0.224 -0.004 16.300 1.00 74.81 90 GLY A C 1
ATOM 644 O O . GLY A 1 90 ? 0.880 0.519 16.161 1.00 74.81 90 GLY A O 1
ATOM 645 N N . LEU A 1 91 ? -0.817 -0.711 15.330 1.00 74.50 91 LEU A N 1
ATOM 646 C CA . LEU A 1 91 ? -0.202 -0.963 14.022 1.00 74.50 91 LEU A CA 1
ATOM 647 C C . LEU A 1 91 ? 0.145 0.353 13.312 1.00 74.50 91 LEU A C 1
ATOM 649 O O . LEU A 1 91 ? 1.251 0.510 12.809 1.00 74.50 91 LEU A O 1
ATOM 653 N N . ARG A 1 92 ? -0.757 1.345 13.331 1.00 72.25 92 ARG A N 1
ATOM 654 C CA . ARG A 1 92 ? -0.481 2.662 12.738 1.00 72.25 92 ARG A CA 1
ATOM 655 C C . ARG A 1 92 ? 0.643 3.419 13.425 1.00 72.25 92 ARG A C 1
ATOM 657 O O . ARG A 1 92 ? 1.454 3.994 12.718 1.00 72.25 92 ARG A O 1
ATOM 664 N N . ARG A 1 93 ? 0.722 3.424 14.759 1.00 77.56 93 ARG A N 1
ATOM 665 C CA . ARG A 1 93 ? 1.832 4.092 15.465 1.00 77.56 93 ARG A CA 1
ATOM 666 C C . ARG A 1 93 ? 3.181 3.501 15.071 1.00 77.56 93 ARG A C 1
ATOM 668 O O . ARG A 1 93 ? 4.124 4.248 14.855 1.00 77.56 93 ARG A O 1
ATOM 675 N N . ARG A 1 94 ? 3.255 2.176 14.911 1.00 73.25 94 ARG A N 1
ATOM 676 C CA . ARG A 1 94 ? 4.471 1.515 14.414 1.00 73.25 94 ARG A CA 1
ATOM 677 C C . ARG A 1 94 ? 4.819 1.941 12.988 1.00 73.25 94 ARG A C 1
ATOM 679 O O . ARG A 1 94 ? 5.987 2.106 12.673 1.00 73.25 94 ARG A O 1
ATOM 686 N N . LEU A 1 95 ? 3.807 2.143 12.150 1.00 75.69 95 LEU A N 1
ATOM 687 C CA . LEU A 1 95 ? 3.982 2.550 10.756 1.00 75.69 95 LEU A CA 1
ATOM 688 C C . LEU A 1 95 ? 4.194 4.069 10.589 1.00 75.69 95 LEU A C 1
ATOM 690 O O . LEU A 1 95 ? 4.716 4.483 9.566 1.00 75.69 95 LEU A O 1
ATOM 694 N N . GLN A 1 96 ? 3.844 4.904 11.574 1.00 74.88 96 GLN A N 1
ATOM 695 C CA . GLN A 1 96 ? 4.046 6.363 11.535 1.00 74.88 96 GLN A CA 1
ATOM 696 C C . GLN A 1 96 ? 5.522 6.775 11.561 1.00 74.88 96 GLN A C 1
ATOM 698 O O . GLN A 1 96 ? 5.854 7.835 11.047 1.00 74.88 96 GLN A O 1
ATOM 703 N N . GLY A 1 97 ? 6.396 5.949 12.142 1.00 75.19 97 GLY A N 1
ATOM 704 C CA . GLY A 1 97 ? 7.845 6.166 12.106 1.00 75.19 97 GLY A CA 1
ATOM 705 C C . GLY A 1 97 ? 8.512 5.675 10.818 1.00 75.19 97 GLY A C 1
ATOM 706 O O . GLY A 1 97 ? 9.724 5.798 10.683 1.00 75.19 97 GLY A O 1
ATOM 707 N N . MET A 1 98 ? 7.754 5.082 9.890 1.00 77.75 98 MET A N 1
ATOM 708 C CA . MET A 1 98 ? 8.296 4.593 8.628 1.00 77.75 98 MET A CA 1
ATOM 709 C C . MET A 1 98 ? 8.459 5.759 7.655 1.00 77.75 98 MET A C 1
ATOM 711 O O . MET A 1 98 ? 7.474 6.332 7.190 1.00 77.75 98 MET A O 1
ATOM 715 N N . THR A 1 99 ? 9.703 6.073 7.305 1.00 79.44 99 THR A N 1
ATOM 716 C CA . THR A 1 99 ? 9.990 6.955 6.173 1.00 79.44 99 THR A CA 1
ATOM 717 C C . THR A 1 99 ? 9.552 6.257 4.890 1.00 79.44 99 THR A C 1
ATOM 719 O O . THR A 1 99 ? 10.029 5.162 4.582 1.00 79.44 99 THR A O 1
ATOM 722 N N . LEU A 1 100 ? 8.618 6.870 4.163 1.00 78.69 100 LEU A N 1
ATOM 723 C CA . LEU A 1 100 ? 8.196 6.363 2.863 1.00 78.69 100 LEU A CA 1
ATOM 724 C C . LEU A 1 100 ? 9.336 6.562 1.856 1.00 78.69 100 LEU A C 1
ATOM 726 O O . LEU A 1 100 ? 9.937 7.638 1.839 1.00 78.69 100 LEU A O 1
ATOM 730 N N . PRO A 1 101 ? 9.650 5.549 1.035 1.00 82.69 101 PRO A N 1
ATOM 731 C CA . PRO A 1 101 ? 10.618 5.723 -0.034 1.00 82.69 101 PRO A CA 1
ATOM 732 C C . PRO A 1 101 ? 10.104 6.773 -1.038 1.00 82.69 101 PRO A C 1
ATOM 734 O O . PRO A 1 101 ? 8.890 6.835 -1.267 1.00 82.69 101 PRO A O 1
ATOM 737 N N . PRO A 1 102 ? 10.998 7.588 -1.630 1.00 87.00 102 PRO A N 1
ATOM 738 C CA . PRO A 1 102 ? 10.620 8.555 -2.664 1.00 87.00 102 PRO A CA 1
ATOM 739 C C . PRO A 1 102 ? 9.950 7.858 -3.859 1.00 87.00 102 PRO A C 1
ATOM 741 O O . PRO A 1 102 ? 10.137 6.650 -4.050 1.00 87.00 102 PRO A O 1
ATOM 744 N N . ASP A 1 103 ? 9.154 8.591 -4.648 1.00 88.31 103 ASP A N 1
ATOM 745 C CA . ASP A 1 103 ? 8.629 8.053 -5.910 1.00 88.31 103 ASP A CA 1
ATOM 746 C C . ASP A 1 103 ? 9.834 7.779 -6.839 1.00 88.31 103 ASP A C 1
ATOM 748 O O . ASP A 1 103 ? 10.706 8.637 -6.985 1.00 88.31 103 ASP A O 1
ATOM 752 N N . PRO A 1 104 ? 9.955 6.583 -7.435 1.00 89.38 104 PRO A N 1
ATOM 753 C CA . PRO A 1 104 ? 10.985 6.284 -8.422 1.00 89.38 104 PRO A CA 1
ATOM 754 C C . PRO A 1 104 ? 10.890 7.189 -9.648 1.00 89.38 104 PRO A C 1
ATOM 756 O O . PRO A 1 104 ? 11.898 7.422 -10.302 1.00 89.38 104 PRO A O 1
ATOM 759 N N . VAL A 1 105 ? 9.695 7.715 -9.934 1.00 87.31 105 VAL A N 1
ATOM 760 C CA . VAL A 1 105 ? 9.482 8.688 -11.010 1.00 87.31 105 VAL A CA 1
ATOM 761 C C . VAL A 1 105 ? 10.231 9.994 -10.736 1.00 87.31 105 VAL A C 1
ATOM 763 O O . VAL A 1 105 ? 10.812 10.544 -11.660 1.00 87.31 105 VAL A O 1
ATOM 766 N N . ASP A 1 106 ? 10.312 10.433 -9.476 1.00 86.38 106 ASP A N 1
ATOM 767 C CA . ASP A 1 106 ? 11.029 11.660 -9.086 1.00 86.38 106 ASP A CA 1
ATOM 768 C C . ASP A 1 106 ? 12.563 11.505 -9.173 1.00 86.38 106 ASP A C 1
ATOM 770 O O . ASP A 1 106 ? 13.304 12.460 -8.964 1.00 86.38 106 ASP A O 1
ATOM 774 N N . GLN A 1 107 ? 13.057 10.286 -9.411 1.00 86.62 107 GLN A N 1
ATOM 775 C CA . GLN A 1 107 ? 14.482 9.990 -9.599 1.00 86.62 107 GLN A CA 1
ATOM 776 C C . GLN A 1 107 ? 14.863 9.878 -11.078 1.00 86.62 107 GLN A C 1
ATOM 778 O O . GLN A 1 107 ? 16.034 9.644 -11.386 1.00 86.62 107 GLN A O 1
ATOM 783 N N . LEU A 1 108 ? 13.890 9.979 -11.987 1.00 85.19 108 LEU A N 1
ATOM 784 C CA . LEU A 1 108 ? 14.172 10.050 -13.413 1.00 85.19 108 LEU A CA 1
ATOM 785 C C . LEU A 1 108 ? 14.702 11.451 -13.758 1.00 85.19 108 LEU A C 1
ATOM 787 O O . LEU A 1 108 ? 14.302 12.419 -13.116 1.00 85.19 108 LEU A O 1
ATOM 791 N N . PRO A 1 109 ? 15.605 11.565 -14.745 1.00 84.75 109 PRO A N 1
ATOM 792 C CA . PRO A 1 109 ? 16.032 12.857 -15.266 1.00 84.75 109 PRO A CA 1
ATOM 793 C C . PRO A 1 109 ? 14.838 13.739 -15.675 1.00 84.75 109 PRO A C 1
ATOM 795 O O . PRO A 1 109 ? 13.904 13.258 -16.321 1.00 84.75 109 PRO A O 1
ATOM 798 N N . ASP A 1 110 ? 14.877 15.020 -15.294 1.00 81.25 110 ASP A N 1
ATOM 799 C CA . ASP A 1 110 ? 13.782 15.986 -15.502 1.00 81.25 110 ASP A CA 1
ATOM 800 C C . ASP A 1 110 ? 13.453 16.232 -16.988 1.00 81.25 110 ASP A C 1
ATOM 802 O O . ASP A 1 110 ? 12.373 16.719 -17.320 1.00 81.25 110 ASP A O 1
ATOM 806 N N . ASP A 1 111 ? 14.379 15.914 -17.893 1.00 82.94 111 ASP A N 1
ATOM 807 C CA . ASP A 1 111 ? 14.234 16.047 -19.343 1.00 82.94 111 ASP A CA 1
ATOM 808 C C . ASP A 1 111 ? 13.436 14.902 -19.988 1.00 82.94 111 ASP A C 1
ATOM 810 O O . ASP A 1 111 ? 13.096 14.977 -21.172 1.00 82.94 111 ASP A O 1
ATOM 814 N N . ILE A 1 112 ? 13.095 13.855 -19.229 1.00 80.94 112 ILE A N 1
ATOM 815 C CA . ILE A 1 112 ? 12.304 12.734 -19.737 1.00 80.94 112 ILE A CA 1
ATOM 816 C C . ILE A 1 112 ? 10.813 13.071 -19.697 1.00 80.94 112 ILE A C 1
ATOM 818 O O . ILE A 1 112 ? 10.145 12.969 -18.666 1.00 80.94 112 ILE A O 1
ATOM 822 N N . ASP A 1 113 ? 10.255 13.362 -20.870 1.00 85.69 113 ASP A N 1
ATOM 823 C CA . ASP A 1 113 ? 8.809 13.393 -21.070 1.00 85.69 113 ASP A CA 1
ATOM 824 C C . ASP A 1 113 ? 8.253 11.956 -21.119 1.00 85.69 113 ASP A C 1
ATOM 826 O O . ASP A 1 113 ? 8.324 11.256 -22.132 1.00 85.69 113 ASP A O 1
ATOM 830 N N . LEU A 1 114 ? 7.701 11.503 -19.990 1.00 82.75 114 LEU A N 1
ATOM 831 C CA . LEU A 1 114 ? 7.135 10.159 -19.838 1.00 82.75 114 LEU A CA 1
ATOM 832 C C . LEU A 1 114 ? 5.968 9.895 -20.796 1.00 82.75 114 LEU A C 1
ATOM 834 O O . LEU A 1 114 ? 5.809 8.761 -21.254 1.00 82.75 114 LEU A O 1
ATOM 838 N N . ASP A 1 115 ? 5.170 10.916 -21.116 1.00 82.50 115 ASP A N 1
ATOM 839 C CA . ASP A 1 115 ? 4.049 10.777 -22.044 1.00 82.50 115 ASP A CA 1
ATOM 840 C C . ASP A 1 115 ? 4.571 10.608 -23.473 1.00 82.50 115 ASP A C 1
ATOM 842 O O . ASP A 1 115 ? 4.116 9.714 -24.201 1.00 82.50 115 ASP A O 1
ATOM 846 N N . ALA A 1 116 ? 5.591 11.387 -23.849 1.00 84.00 116 ALA A N 1
ATOM 847 C CA . ALA A 1 116 ? 6.274 11.232 -25.127 1.00 84.00 116 ALA A CA 1
ATOM 848 C C . ALA A 1 116 ? 6.954 9.861 -25.249 1.00 84.00 116 ALA A C 1
ATOM 850 O O . ALA A 1 116 ? 6.807 9.213 -26.281 1.00 84.00 116 ALA A O 1
ATOM 851 N N . VAL A 1 117 ? 7.629 9.367 -24.204 1.00 81.56 117 VAL A N 1
ATOM 852 C CA . VAL A 1 117 ? 8.265 8.032 -24.201 1.00 81.56 117 VAL A CA 1
ATOM 853 C C . VAL A 1 117 ? 7.238 6.915 -24.402 1.00 81.56 117 VAL A C 1
ATOM 855 O O . VAL A 1 117 ? 7.465 5.971 -25.162 1.00 81.56 117 VAL A O 1
ATOM 858 N N . VAL A 1 118 ? 6.074 7.006 -23.755 1.00 81.06 118 VAL A N 1
ATOM 859 C CA . VAL A 1 118 ? 5.003 6.019 -23.954 1.00 81.06 118 VAL A CA 1
ATOM 860 C C . VAL A 1 118 ? 4.446 6.093 -25.378 1.00 81.06 118 VAL A C 1
ATOM 862 O O . VAL A 1 118 ? 4.135 5.051 -25.963 1.00 81.06 118 VAL A O 1
ATOM 865 N N . ALA A 1 119 ? 4.316 7.294 -25.948 1.00 82.31 119 ALA A N 1
ATOM 866 C CA . ALA A 1 119 ? 3.838 7.486 -27.313 1.00 82.31 119 ALA A CA 1
ATOM 867 C C . ALA A 1 119 ? 4.830 6.953 -28.359 1.00 82.31 119 ALA A C 1
ATOM 869 O O . ALA A 1 119 ? 4.423 6.205 -29.250 1.00 82.31 119 ALA A O 1
ATOM 870 N N . THR A 1 120 ? 6.118 7.271 -28.220 1.00 79.00 120 THR A N 1
ATOM 871 C CA . THR A 1 120 ? 7.171 6.860 -29.160 1.00 79.00 120 THR A CA 1
ATOM 872 C C . THR A 1 120 ? 7.355 5.353 -29.183 1.00 79.00 120 THR A C 1
ATOM 874 O O . THR A 1 120 ? 7.445 4.766 -30.255 1.00 79.00 120 THR A O 1
ATOM 877 N N . VAL A 1 121 ? 7.331 4.685 -28.030 1.00 71.56 121 VAL A N 1
ATOM 878 C CA . VAL A 1 121 ? 7.482 3.223 -27.994 1.00 71.56 121 VAL A CA 1
ATOM 879 C C . VAL A 1 121 ? 6.256 2.513 -28.556 1.00 71.56 121 VAL A C 1
ATOM 881 O O . VAL A 1 121 ? 6.387 1.495 -29.235 1.00 71.56 121 VAL A O 1
ATOM 884 N N . ARG A 1 122 ? 5.053 3.063 -28.350 1.00 72.94 122 ARG A N 1
ATOM 885 C CA . ARG A 1 122 ? 3.846 2.535 -29.002 1.00 72.94 122 ARG A CA 1
ATOM 886 C C . ARG A 1 122 ? 3.907 2.651 -30.527 1.00 72.94 122 ARG A C 1
ATOM 888 O O . ARG A 1 122 ? 3.291 1.820 -31.187 1.00 72.94 122 ARG A O 1
ATOM 895 N N . SER A 1 123 ? 4.617 3.641 -31.076 1.00 76.75 123 SER A N 1
ATOM 896 C CA . SER A 1 123 ? 4.756 3.823 -32.526 1.00 76.75 123 SER A CA 1
ATOM 897 C C . SER A 1 123 ? 5.980 3.134 -33.135 1.00 76.75 123 SER A C 1
ATOM 899 O O . SER A 1 123 ? 5.924 2.762 -34.301 1.00 76.75 123 SER A O 1
ATOM 901 N N . ALA A 1 124 ? 7.071 2.970 -32.381 1.00 70.75 124 ALA A N 1
ATOM 902 C CA . ALA A 1 124 ? 8.338 2.450 -32.897 1.00 70.75 124 ALA A CA 1
ATOM 903 C C . ALA A 1 124 ? 8.323 0.934 -33.146 1.00 70.75 124 ALA A C 1
ATOM 905 O O . ALA A 1 124 ? 9.029 0.464 -34.027 1.00 70.75 124 ALA A O 1
ATOM 906 N N . GLY A 1 125 ? 7.533 0.153 -32.398 1.00 66.19 125 GLY A N 1
ATOM 907 C CA . GLY A 1 125 ? 7.423 -1.304 -32.582 1.00 66.19 125 GLY A CA 1
ATOM 908 C C . GLY A 1 125 ? 8.677 -2.120 -32.221 1.00 66.19 125 GLY A C 1
ATOM 909 O O . GLY A 1 125 ? 8.568 -3.333 -32.038 1.00 66.19 125 GLY A O 1
ATOM 910 N N . ASP A 1 126 ? 9.831 -1.473 -32.062 1.00 69.94 126 ASP A N 1
ATOM 911 C CA . ASP A 1 126 ? 11.079 -2.095 -31.636 1.00 69.94 126 ASP A CA 1
ATOM 912 C C . ASP A 1 126 ? 11.048 -2.497 -30.160 1.00 69.94 126 ASP A C 1
ATOM 914 O O . ASP A 1 126 ? 10.447 -1.834 -29.308 1.00 69.94 126 ASP A O 1
ATOM 918 N N . ALA A 1 127 ? 11.718 -3.609 -29.849 1.00 69.81 127 ALA A N 1
ATOM 919 C CA . ALA A 1 127 ? 11.867 -4.066 -28.478 1.00 69.81 127 ALA A CA 1
ATOM 920 C C . ALA A 1 127 ? 12.848 -3.136 -27.736 1.00 69.81 127 ALA A C 1
ATOM 922 O O . ALA A 1 127 ? 14.029 -3.119 -28.085 1.00 69.81 127 ALA A O 1
ATOM 923 N N . PRO A 1 128 ? 12.395 -2.386 -26.716 1.00 77.88 128 PRO A N 1
ATOM 924 C CA . PRO A 1 128 ? 13.276 -1.534 -25.926 1.00 77.88 128 PRO A CA 1
ATOM 925 C C . PRO A 1 128 ? 14.331 -2.378 -25.203 1.00 77.88 128 PRO A C 1
ATOM 927 O O . PRO A 1 128 ? 14.088 -3.536 -24.849 1.00 77.88 128 PRO A O 1
ATOM 930 N N . ASP A 1 129 ? 15.494 -1.787 -24.956 1.00 86.19 129 ASP A N 1
ATOM 931 C CA . ASP A 1 129 ? 16.528 -2.356 -24.096 1.00 86.19 129 ASP A CA 1
ATOM 932 C C . ASP A 1 129 ? 16.047 -2.472 -22.633 1.00 86.19 129 ASP A C 1
ATOM 934 O O . ASP A 1 129 ? 14.955 -2.030 -22.270 1.00 86.19 129 ASP A O 1
ATOM 938 N N . LEU A 1 130 ? 16.834 -3.110 -21.758 1.00 86.00 130 LEU A N 1
ATOM 939 C CA . LEU A 1 130 ? 16.410 -3.349 -20.368 1.00 86.00 130 LEU A CA 1
ATOM 940 C C . LEU A 1 130 ? 16.183 -2.048 -19.585 1.00 86.00 130 LEU A C 1
ATOM 942 O O . LEU A 1 130 ? 15.260 -1.982 -18.767 1.00 86.00 130 LEU A O 1
ATOM 946 N N . ASP A 1 131 ? 16.997 -1.022 -19.839 1.00 86.25 131 ASP A N 1
ATOM 947 C CA . ASP A 1 131 ? 16.850 0.296 -19.221 1.00 86.25 131 ASP A CA 1
ATOM 948 C C . ASP A 1 131 ? 15.648 1.058 -19.795 1.00 86.25 131 ASP A C 1
ATOM 950 O O . ASP A 1 131 ? 14.840 1.588 -19.025 1.00 86.25 131 ASP A O 1
ATOM 954 N N . GLY A 1 132 ? 15.419 0.998 -21.108 1.00 87.81 132 GLY A N 1
ATOM 955 C CA . GLY A 1 132 ? 14.199 1.492 -21.741 1.00 87.81 132 GLY A CA 1
ATOM 956 C C . GLY A 1 132 ? 12.939 0.799 -21.219 1.00 87.81 132 GLY A C 1
ATOM 957 O O . GLY A 1 132 ? 11.951 1.468 -20.919 1.00 87.81 132 GLY A O 1
ATOM 958 N N . MET A 1 133 ? 12.966 -0.522 -21.001 1.00 90.06 133 MET A N 1
ATOM 959 C CA . MET A 1 133 ? 11.852 -1.255 -20.381 1.00 90.06 133 MET A CA 1
ATOM 960 C C . MET A 1 133 ? 11.564 -0.778 -18.956 1.00 90.06 133 MET A C 1
ATOM 962 O O . MET A 1 133 ? 10.395 -0.687 -18.577 1.00 90.06 133 MET A O 1
ATOM 966 N N . ARG A 1 134 ? 12.597 -0.458 -18.166 1.00 91.31 134 ARG A N 1
ATOM 967 C CA . ARG A 1 134 ? 12.420 0.120 -16.826 1.00 91.31 134 ARG A CA 1
ATOM 968 C C . ARG A 1 134 ? 11.734 1.483 -16.907 1.00 91.31 134 ARG A C 1
ATOM 970 O O . ARG A 1 134 ? 10.743 1.691 -16.207 1.00 91.31 134 ARG A O 1
ATOM 977 N N . VAL A 1 135 ? 12.212 2.382 -17.771 1.00 90.94 135 VAL A N 1
ATOM 978 C CA . VAL A 1 135 ? 11.601 3.711 -17.965 1.00 90.94 135 VAL A CA 1
ATOM 979 C C . VAL A 1 135 ? 10.151 3.572 -18.428 1.00 90.94 135 VAL A C 1
ATOM 981 O O . VAL A 1 135 ? 9.267 4.219 -17.874 1.00 90.94 135 VAL A O 1
ATOM 984 N N . LEU A 1 136 ? 9.865 2.658 -19.356 1.00 90.88 136 LEU A N 1
ATOM 985 C CA . LEU A 1 136 ? 8.503 2.377 -19.814 1.00 90.88 136 LEU A CA 1
ATOM 986 C C . LEU A 1 136 ? 7.605 1.821 -18.715 1.00 90.88 136 LEU A C 1
ATOM 988 O O . LEU A 1 136 ? 6.435 2.200 -18.632 1.00 90.88 136 LEU A O 1
ATOM 992 N N . ALA A 1 137 ? 8.120 0.931 -17.867 1.00 93.25 137 ALA A N 1
ATOM 993 C CA . ALA A 1 13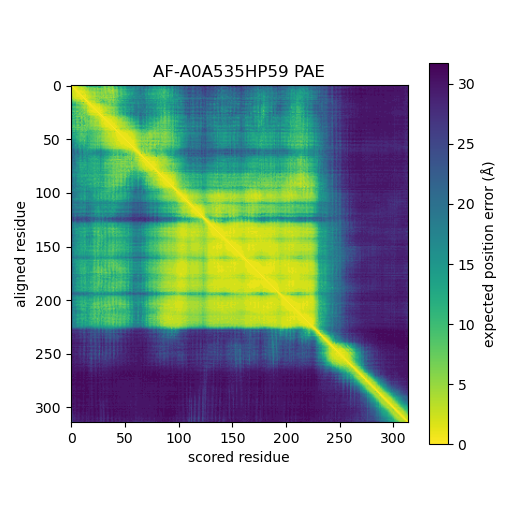7 ? 7.370 0.411 -16.733 1.00 93.25 137 ALA A CA 1
ATOM 994 C C . ALA A 1 137 ? 6.974 1.541 -15.769 1.00 93.25 137 ALA A C 1
ATOM 996 O O . ALA A 1 137 ? 5.820 1.603 -15.342 1.00 93.25 137 ALA A O 1
ATOM 997 N N . LEU A 1 138 ? 7.893 2.472 -15.492 1.00 92.88 138 LEU A N 1
ATOM 998 C CA . LEU A 1 138 ? 7.641 3.640 -14.646 1.00 92.88 138 LEU A CA 1
ATOM 999 C C . LEU A 1 138 ? 6.692 4.651 -15.298 1.00 92.88 138 LEU A C 1
ATOM 1001 O O . LEU A 1 138 ? 5.744 5.087 -14.648 1.00 92.88 138 LEU A O 1
ATOM 1005 N N . ALA A 1 139 ? 6.887 4.969 -16.577 1.00 91.75 139 ALA A N 1
ATOM 1006 C CA . ALA A 1 139 ? 6.044 5.895 -17.329 1.00 91.75 139 ALA A CA 1
ATOM 1007 C C . ALA A 1 139 ? 4.602 5.378 -17.451 1.00 91.75 139 ALA A C 1
ATOM 1009 O O . ALA A 1 139 ? 3.630 6.062 -17.147 1.00 91.75 139 ALA A O 1
ATOM 1010 N N . THR A 1 140 ? 4.428 4.107 -17.812 1.00 91.19 140 THR A N 1
ATOM 1011 C CA . THR A 1 140 ? 3.085 3.513 -17.871 1.00 91.19 140 THR A CA 1
ATOM 1012 C C . THR A 1 140 ? 2.455 3.378 -16.482 1.00 91.19 140 THR A C 1
ATOM 1014 O O . THR A 1 140 ? 1.238 3.532 -16.347 1.00 91.19 140 THR A O 1
ATOM 1017 N N . ALA A 1 141 ? 3.250 3.166 -15.425 1.00 91.06 141 ALA A N 1
ATOM 1018 C CA . ALA A 1 141 ? 2.756 3.189 -14.050 1.00 91.06 141 ALA A CA 1
ATOM 1019 C C . ALA A 1 141 ? 2.308 4.590 -13.613 1.00 91.06 141 ALA A C 1
ATOM 1021 O O . ALA A 1 141 ? 1.271 4.693 -12.952 1.00 91.06 141 ALA A O 1
ATOM 1022 N N . SER A 1 142 ? 3.045 5.645 -13.981 1.00 89.19 142 SER A N 1
ATOM 1023 C CA . SER A 1 142 ? 2.742 7.035 -13.616 1.00 89.19 142 SER A CA 1
ATOM 1024 C C . SER A 1 142 ? 1.448 7.525 -14.273 1.00 89.19 142 SER A C 1
ATOM 1026 O O . SER A 1 142 ? 0.607 8.109 -13.587 1.00 89.19 142 SER A O 1
ATOM 1028 N N . VAL A 1 143 ? 1.232 7.171 -15.545 1.00 87.62 143 VAL A N 1
ATOM 1029 C CA . VAL A 1 143 ? 0.006 7.457 -16.319 1.00 87.62 143 VAL A CA 1
ATOM 1030 C C . VAL A 1 143 ? -1.172 6.555 -15.899 1.00 87.62 143 VAL A C 1
ATOM 1032 O O . VAL A 1 143 ? -2.333 6.818 -16.214 1.00 87.62 143 VAL A O 1
ATOM 1035 N N . GLY A 1 144 ? -0.911 5.492 -15.129 1.00 84.44 144 GLY A N 1
ATOM 1036 C CA . GLY A 1 144 ? -1.935 4.601 -14.573 1.00 84.44 144 GLY A CA 1
ATOM 1037 C C . GLY A 1 144 ? -2.310 3.406 -15.459 1.00 84.44 144 GLY A C 1
ATOM 1038 O O . GLY A 1 144 ? -3.237 2.657 -15.117 1.00 84.44 144 GLY A O 1
ATOM 1039 N N . ASP A 1 145 ? -1.575 3.168 -16.547 1.00 89.12 145 ASP A N 1
ATOM 1040 C CA . ASP A 1 145 ? -1.658 1.952 -17.360 1.00 89.12 145 ASP A CA 1
ATOM 1041 C C . ASP A 1 145 ? -0.929 0.789 -16.671 1.00 89.12 145 ASP A C 1
ATOM 1043 O O . ASP A 1 145 ? 0.165 0.350 -17.029 1.00 89.12 145 ASP A O 1
ATOM 1047 N N . SER A 1 146 ? -1.575 0.264 -15.633 1.00 88.88 146 SER A N 1
ATOM 1048 C CA . SER A 1 146 ? -1.001 -0.783 -14.790 1.00 88.88 146 SER A CA 1
ATOM 1049 C C . SER A 1 146 ? -0.782 -2.113 -15.514 1.00 88.88 146 SER A C 1
ATOM 1051 O O . SER A 1 146 ? 0.075 -2.896 -15.101 1.00 88.88 146 SER A O 1
ATOM 1053 N N . ARG A 1 147 ? -1.514 -2.366 -16.611 1.00 90.75 147 ARG A N 1
ATOM 1054 C CA . ARG A 1 147 ? -1.332 -3.577 -17.419 1.00 90.75 147 ARG A CA 1
ATOM 1055 C C . ARG A 1 147 ? 0.023 -3.530 -18.118 1.00 90.75 147 ARG A C 1
ATOM 1057 O O . ARG A 1 147 ? 0.789 -4.483 -17.978 1.00 90.75 147 ARG A O 1
ATOM 1064 N N . SER A 1 148 ? 0.306 -2.439 -18.826 1.00 90.06 148 SER A N 1
ATOM 1065 C CA . SER A 1 148 ? 1.579 -2.253 -19.526 1.00 90.06 148 SER A CA 1
ATOM 1066 C C . SER A 1 148 ? 2.739 -2.156 -18.537 1.00 90.06 148 SER A C 1
ATOM 1068 O O . SER A 1 148 ? 3.731 -2.861 -18.702 1.00 90.06 148 SER A O 1
ATOM 1070 N N . ALA A 1 149 ? 2.564 -1.416 -17.438 1.00 92.38 149 ALA A N 1
ATOM 1071 C CA . ALA A 1 149 ? 3.572 -1.296 -16.385 1.00 92.38 149 ALA A CA 1
ATOM 1072 C C . ALA A 1 149 ? 3.997 -2.658 -15.830 1.00 92.38 149 ALA A C 1
ATOM 1074 O O . ALA A 1 149 ? 5.181 -2.986 -15.751 1.00 92.38 149 ALA A O 1
ATOM 1075 N N . ARG A 1 150 ? 3.013 -3.502 -15.499 1.00 94.00 150 ARG A N 1
ATOM 1076 C CA . ARG A 1 150 ? 3.261 -4.867 -15.036 1.00 94.00 150 ARG A CA 1
ATOM 1077 C C . ARG A 1 150 ? 3.942 -5.718 -16.106 1.00 94.00 150 ARG A C 1
ATOM 1079 O O . ARG A 1 150 ? 4.804 -6.519 -15.754 1.00 94.00 150 ARG A O 1
ATOM 1086 N N . ALA A 1 151 ? 3.526 -5.602 -17.366 1.00 91.75 151 ALA A N 1
ATOM 1087 C CA . ALA A 1 151 ? 4.096 -6.382 -18.458 1.00 91.75 151 ALA A CA 1
ATOM 1088 C C . ALA A 1 151 ? 5.583 -6.062 -18.647 1.00 91.75 151 ALA A C 1
ATOM 1090 O O . ALA A 1 151 ? 6.394 -6.986 -18.628 1.00 91.75 151 ALA A O 1
ATOM 1091 N N . TYR A 1 152 ? 5.941 -4.777 -18.728 1.00 92.31 152 TYR A N 1
ATOM 1092 C CA . TYR A 1 152 ? 7.332 -4.346 -18.854 1.00 92.31 152 TYR A CA 1
ATOM 1093 C C . TYR A 1 152 ? 8.159 -4.738 -17.631 1.00 92.31 152 TYR A C 1
ATOM 1095 O O . TYR A 1 152 ? 9.176 -5.402 -17.790 1.00 92.31 152 TYR A O 1
ATOM 1103 N N . ALA A 1 153 ? 7.683 -4.473 -16.410 1.00 93.12 153 ALA A N 1
ATOM 1104 C CA . ALA A 1 153 ? 8.432 -4.816 -15.201 1.00 93.12 153 ALA A CA 1
ATOM 1105 C C . ALA A 1 153 ? 8.685 -6.330 -15.055 1.00 93.12 153 ALA A C 1
ATOM 1107 O O . ALA A 1 153 ? 9.775 -6.751 -14.666 1.00 93.12 153 ALA A O 1
ATOM 1108 N N . LEU A 1 154 ? 7.693 -7.169 -15.382 1.00 93.25 154 LEU A N 1
ATOM 1109 C CA . LEU A 1 154 ? 7.868 -8.625 -15.376 1.00 93.25 154 LEU A CA 1
ATOM 1110 C C . LEU A 1 154 ? 8.797 -9.094 -16.493 1.00 93.25 154 LEU A C 1
ATOM 1112 O O . LEU A 1 154 ? 9.582 -10.006 -16.257 1.00 93.25 154 LEU A O 1
ATOM 1116 N N . ARG A 1 155 ? 8.721 -8.487 -17.683 1.00 90.69 155 ARG A N 1
ATOM 1117 C CA . ARG A 1 155 ? 9.617 -8.790 -18.802 1.00 90.69 155 ARG A CA 1
ATOM 1118 C C . ARG A 1 155 ? 11.064 -8.469 -18.433 1.00 90.69 155 ARG A C 1
ATOM 1120 O O . ARG A 1 155 ? 11.919 -9.324 -18.634 1.00 90.69 155 ARG A O 1
ATOM 1127 N N . THR A 1 156 ? 11.327 -7.311 -17.827 1.00 92.00 156 THR A N 1
ATOM 1128 C CA . THR A 1 156 ? 12.673 -6.930 -17.373 1.00 92.00 156 THR A CA 1
ATOM 1129 C C . THR A 1 156 ? 13.229 -7.947 -16.382 1.00 92.00 156 THR A C 1
ATOM 1131 O O . THR A 1 156 ? 14.317 -8.460 -16.600 1.00 92.00 156 THR A O 1
ATOM 1134 N N . ALA A 1 157 ? 12.452 -8.328 -15.364 1.00 89.69 157 ALA A N 1
ATOM 1135 C CA . ALA A 1 157 ? 12.882 -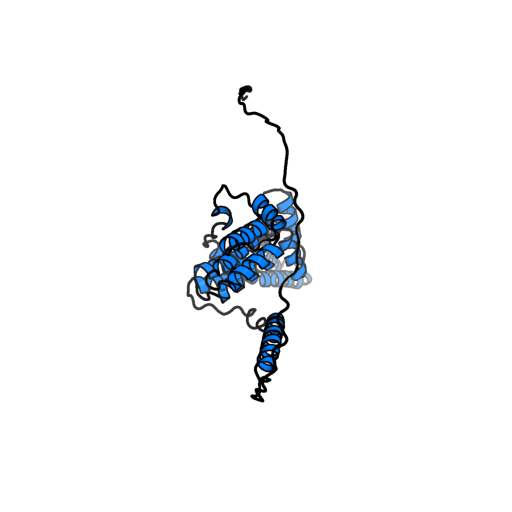9.318 -14.373 1.00 89.69 157 ALA A CA 1
ATOM 1136 C C . ALA A 1 157 ? 12.996 -10.758 -14.923 1.00 89.69 157 ALA A C 1
ATOM 1138 O O . ALA A 1 157 ? 13.627 -11.609 -14.302 1.00 89.69 157 ALA A O 1
ATOM 1139 N N . GLN A 1 158 ? 12.341 -11.067 -16.048 1.00 89.56 158 GLN A N 1
ATOM 1140 C CA . GLN A 1 158 ? 12.488 -12.351 -16.747 1.00 89.56 158 GLN A CA 1
ATOM 1141 C C . GLN A 1 158 ? 13.759 -12.399 -17.593 1.00 89.56 158 GLN A C 1
ATOM 1143 O O . GLN A 1 158 ? 14.397 -13.446 -17.653 1.00 89.56 158 GLN A O 1
ATOM 1148 N N . LEU A 1 159 ? 14.083 -11.294 -18.267 1.00 89.75 159 LEU A N 1
ATOM 1149 C CA . LEU A 1 159 ? 15.286 -11.172 -19.089 1.00 89.75 159 LEU A CA 1
ATOM 1150 C C . LEU A 1 159 ? 16.541 -11.052 -18.223 1.00 89.75 159 LEU A C 1
ATOM 1152 O O . LEU A 1 159 ? 17.565 -11.637 -18.556 1.00 89.75 159 LEU A O 1
ATOM 1156 N N . ASP A 1 160 ? 16.436 -10.338 -17.104 1.00 88.25 160 ASP A N 1
ATOM 1157 C CA . ASP A 1 160 ? 17.505 -10.168 -16.131 1.00 88.25 160 ASP A CA 1
ATOM 1158 C C . ASP A 1 160 ? 16.951 -10.292 -14.697 1.00 88.25 160 ASP A C 1
ATOM 1160 O O . ASP A 1 160 ? 16.363 -9.345 -14.160 1.00 88.25 160 ASP A O 1
ATOM 1164 N N . PRO A 1 161 ? 17.126 -11.461 -14.051 1.00 85.12 161 PRO A N 1
ATOM 1165 C CA . PRO A 1 161 ? 16.706 -11.680 -12.670 1.00 85.12 161 PRO A CA 1
ATOM 1166 C C . PRO A 1 161 ? 17.403 -10.775 -11.645 1.00 85.12 161 PRO A C 1
ATOM 1168 O O . PRO A 1 161 ? 16.886 -10.625 -10.534 1.00 85.12 161 PRO A O 1
ATOM 1171 N N . GLU A 1 162 ? 18.558 -10.186 -11.978 1.00 87.12 162 GLU A N 1
ATOM 1172 C CA . GLU A 1 162 ? 19.256 -9.256 -11.087 1.00 87.12 162 GLU A CA 1
ATOM 1173 C C . GLU A 1 162 ? 18.574 -7.890 -11.035 1.00 87.12 162 GLU A C 1
ATOM 1175 O O . GLU A 1 162 ? 18.680 -7.222 -10.015 1.00 87.12 162 GLU A O 1
ATOM 1180 N N . ARG A 1 163 ? 17.776 -7.529 -12.049 1.00 88.31 163 ARG A N 1
ATOM 1181 C CA . ARG A 1 163 ? 16.985 -6.284 -12.119 1.00 88.31 163 ARG A CA 1
ATOM 1182 C C . ARG A 1 163 ? 15.614 -6.392 -11.446 1.00 88.31 163 ARG A C 1
ATOM 1184 O O . ARG A 1 163 ? 14.608 -5.842 -11.910 1.00 88.31 163 ARG A O 1
ATOM 1191 N N . TRP A 1 164 ? 15.539 -7.106 -10.328 1.00 88.88 164 TRP A N 1
ATOM 1192 C CA . TRP A 1 164 ? 14.308 -7.257 -9.545 1.00 88.88 164 TRP A CA 1
ATOM 1193 C C . TRP A 1 164 ? 13.817 -5.915 -8.966 1.00 88.88 164 TRP A C 1
ATOM 1195 O O . TRP A 1 164 ? 12.626 -5.774 -8.671 1.00 88.88 164 TRP A O 1
ATOM 1205 N N . GLU A 1 165 ? 14.694 -4.911 -8.850 1.00 92.00 165 GLU A N 1
ATOM 1206 C CA . GLU A 1 165 ? 14.372 -3.553 -8.407 1.00 92.00 165 GLU A CA 1
ATOM 1207 C C . GLU A 1 165 ? 13.307 -2.907 -9.294 1.00 92.00 165 GLU A C 1
ATOM 1209 O O . GLU A 1 165 ? 12.477 -2.156 -8.791 1.00 92.00 165 GLU A O 1
ATOM 1214 N N . VAL A 1 166 ? 13.238 -3.255 -10.583 1.00 93.88 166 VAL A N 1
ATOM 1215 C CA . VAL A 1 166 ? 12.218 -2.719 -11.499 1.00 93.88 166 VAL A CA 1
ATOM 1216 C C . VAL A 1 166 ? 10.809 -3.124 -11.060 1.00 93.88 166 VAL A C 1
ATOM 1218 O O . VAL A 1 166 ? 9.873 -2.325 -11.143 1.00 93.88 166 VAL A O 1
ATOM 1221 N N . LEU A 1 167 ? 10.638 -4.335 -10.516 1.00 94.88 167 LEU A N 1
ATOM 1222 C CA . LEU A 1 167 ? 9.367 -4.770 -9.922 1.00 94.88 167 LEU A CA 1
ATOM 1223 C C . LEU A 1 167 ? 9.041 -3.969 -8.659 1.00 94.88 167 LEU A C 1
ATOM 1225 O O . LEU A 1 167 ? 7.875 -3.648 -8.415 1.00 94.88 167 LEU A O 1
ATOM 1229 N N . LEU A 1 168 ? 10.067 -3.657 -7.864 1.00 94.81 168 LEU A N 1
ATOM 1230 C CA . LEU A 1 168 ? 9.931 -2.888 -6.636 1.00 94.81 168 LEU A CA 1
ATOM 1231 C C . LEU A 1 168 ? 9.498 -1.449 -6.933 1.00 94.81 168 LEU A C 1
ATOM 1233 O O . LEU A 1 168 ? 8.517 -0.969 -6.367 1.00 94.81 168 LEU A O 1
ATOM 1237 N N . GLU A 1 169 ? 10.203 -0.788 -7.847 1.00 95.00 169 GLU A N 1
ATOM 1238 C CA . GLU A 1 169 ? 9.955 0.589 -8.257 1.00 95.00 169 GLU A CA 1
ATOM 1239 C C . GLU A 1 169 ? 8.585 0.721 -8.927 1.00 95.00 169 GLU A C 1
ATOM 1241 O O . GLU A 1 169 ? 7.740 1.482 -8.459 1.00 95.00 169 GLU A O 1
ATOM 1246 N N . THR A 1 170 ? 8.300 -0.112 -9.932 1.00 95.56 170 THR A N 1
ATOM 1247 C CA . THR A 1 170 ? 7.004 -0.105 -10.631 1.00 95.56 170 THR A CA 1
ATOM 1248 C C . THR A 1 170 ? 5.855 -0.400 -9.668 1.00 95.56 170 THR A C 1
ATOM 1250 O O . THR A 1 170 ? 4.815 0.261 -9.691 1.00 95.56 170 THR A O 1
ATOM 1253 N N . GLY A 1 171 ? 6.028 -1.385 -8.779 1.00 94.75 171 GLY A N 1
ATOM 1254 C CA . GLY A 1 171 ? 5.030 -1.729 -7.772 1.00 94.75 171 GLY A CA 1
ATOM 1255 C C . GLY A 1 171 ? 4.752 -0.588 -6.795 1.00 94.75 171 GLY A C 1
ATOM 1256 O O . GLY A 1 171 ? 3.594 -0.355 -6.428 1.00 94.75 171 GLY A O 1
ATOM 1257 N N . TRP A 1 172 ? 5.793 0.144 -6.400 1.00 94.44 172 TRP A N 1
ATOM 1258 C CA . TRP A 1 172 ? 5.684 1.304 -5.525 1.00 94.44 172 TRP A CA 1
ATOM 1259 C C . TRP A 1 172 ? 4.998 2.485 -6.217 1.00 94.44 172 TRP A C 1
ATOM 1261 O O . TRP A 1 172 ? 4.013 2.993 -5.678 1.00 94.44 172 TRP A O 1
ATOM 1271 N N . THR A 1 173 ? 5.401 2.837 -7.441 1.00 93.50 173 THR A N 1
ATOM 1272 C CA . THR A 1 173 ? 4.736 3.872 -8.249 1.00 93.50 173 THR A CA 1
ATOM 1273 C C . THR A 1 173 ? 3.257 3.537 -8.452 1.00 93.50 173 THR A C 1
ATOM 1275 O O . THR A 1 173 ? 2.394 4.375 -8.201 1.00 93.50 173 THR A O 1
ATOM 1278 N N . LEU A 1 174 ? 2.909 2.284 -8.772 1.00 91.75 174 LEU A N 1
ATOM 1279 C CA . LEU A 1 174 ? 1.505 1.862 -8.863 1.00 91.75 174 LEU A CA 1
ATOM 1280 C C . LEU A 1 174 ? 0.741 2.051 -7.546 1.00 91.75 174 LEU A C 1
ATOM 1282 O O . LEU A 1 174 ? -0.425 2.448 -7.567 1.00 91.75 174 LEU A O 1
ATOM 1286 N N . CYS A 1 175 ? 1.367 1.794 -6.395 1.00 89.00 175 CYS A N 1
ATOM 1287 C CA . CYS A 1 175 ? 0.744 2.080 -5.103 1.00 89.00 175 CYS A CA 1
ATOM 1288 C C . CYS A 1 175 ? 0.527 3.587 -4.909 1.00 89.00 175 CYS A C 1
ATOM 1290 O O . CYS A 1 175 ? -0.566 3.984 -4.511 1.00 89.00 175 CYS A O 1
ATOM 1292 N N . LEU A 1 176 ? 1.510 4.429 -5.231 1.00 86.62 176 LEU A N 1
ATOM 1293 C CA . LEU A 1 176 ? 1.383 5.887 -5.134 1.00 86.62 176 LEU A CA 1
ATOM 1294 C C . LEU A 1 176 ? 0.259 6.437 -6.026 1.00 86.62 176 LEU A C 1
ATOM 1296 O O . LEU A 1 176 ? -0.502 7.301 -5.591 1.00 86.62 176 LEU A O 1
ATOM 1300 N N . ARG A 1 177 ? 0.064 5.855 -7.215 1.00 87.69 177 ARG A N 1
ATOM 1301 C CA . ARG A 1 177 ? -1.042 6.183 -8.137 1.00 87.69 177 ARG A CA 1
ATOM 1302 C C . ARG A 1 177 ? -2.378 5.504 -7.780 1.00 87.69 177 ARG A C 1
ATOM 1304 O O . ARG A 1 177 ? -3.332 5.553 -8.552 1.00 87.69 177 ARG A O 1
ATOM 1311 N N . GLY A 1 178 ? -2.485 4.858 -6.614 1.00 83.12 178 GLY A N 1
ATOM 1312 C CA . GLY A 1 178 ? -3.730 4.270 -6.095 1.00 83.12 178 GLY A CA 1
ATOM 1313 C C . GLY A 1 178 ? -4.058 2.857 -6.599 1.00 83.12 178 GLY A C 1
ATOM 1314 O O . GLY A 1 178 ? -5.069 2.267 -6.210 1.00 83.12 178 GLY A O 1
ATOM 1315 N N . ARG A 1 179 ? -3.196 2.251 -7.420 1.00 86.12 179 ARG A N 1
ATOM 1316 C CA . ARG A 1 179 ? -3.351 0.902 -7.996 1.00 86.12 179 ARG A CA 1
ATOM 1317 C C . ARG A 1 179 ? -2.784 -0.175 -7.069 1.00 86.12 179 ARG A C 1
ATOM 1319 O O . ARG A 1 179 ? -2.038 -1.063 -7.478 1.00 86.12 179 ARG A O 1
ATOM 1326 N N . PHE A 1 180 ? -3.198 -0.142 -5.803 1.00 82.25 180 PHE A N 1
ATOM 1327 C CA . PHE A 1 180 ? -2.649 -0.979 -4.728 1.00 82.25 180 PHE A CA 1
ATOM 1328 C C . PHE A 1 180 ? -2.711 -2.485 -5.002 1.00 82.25 180 PHE A C 1
ATOM 1330 O O . PHE A 1 180 ? -1.806 -3.218 -4.626 1.00 82.25 180 PHE A O 1
ATOM 1337 N N . GLY A 1 181 ? -3.783 -2.973 -5.634 1.00 84.00 181 GLY A N 1
ATOM 1338 C CA . GLY A 1 181 ? -3.958 -4.407 -5.880 1.00 84.00 181 GLY A CA 1
ATOM 1339 C C . GLY A 1 181 ? -2.914 -4.995 -6.831 1.00 84.00 181 GLY A C 1
ATOM 1340 O O . GLY A 1 181 ? -2.545 -6.156 -6.678 1.00 84.00 181 GLY A O 1
ATOM 1341 N N . GLU A 1 182 ? -2.450 -4.205 -7.797 1.00 87.19 182 GLU A N 1
ATOM 1342 C CA . GLU A 1 182 ? -1.412 -4.593 -8.756 1.00 87.19 182 GLU A CA 1
ATOM 1343 C C . GLU A 1 182 ? -0.030 -4.235 -8.219 1.00 87.19 182 GLU A C 1
ATOM 1345 O O . GLU A 1 182 ? 0.852 -5.092 -8.218 1.00 87.19 182 GLU A O 1
ATOM 1350 N N . GLY A 1 183 ? 0.115 -3.036 -7.646 1.00 90.81 183 GLY A N 1
ATOM 1351 C CA . GLY A 1 183 ? 1.352 -2.600 -7.007 1.00 90.81 183 GLY A CA 1
ATOM 1352 C C . GLY A 1 183 ? 1.817 -3.561 -5.913 1.00 90.81 183 GLY A C 1
ATOM 1353 O O . GLY A 1 183 ? 2.936 -4.057 -5.967 1.00 90.81 183 GLY A O 1
ATOM 1354 N N . VAL A 1 184 ? 0.933 -3.954 -4.987 1.00 90.88 184 VAL A N 1
ATOM 1355 C CA . VAL A 1 184 ? 1.266 -4.921 -3.924 1.00 90.88 184 VAL A CA 1
ATOM 1356 C C . VAL A 1 184 ? 1.654 -6.291 -4.486 1.00 90.88 184 VAL A C 1
ATOM 1358 O O . VAL A 1 184 ? 2.492 -6.954 -3.891 1.00 90.88 184 VAL A O 1
ATOM 1361 N N . ARG A 1 185 ? 1.098 -6.735 -5.624 1.00 90.69 185 ARG A N 1
ATOM 1362 C CA . ARG A 1 185 ? 1.517 -8.010 -6.241 1.00 90.69 185 ARG A CA 1
ATOM 1363 C C . ARG A 1 185 ? 2.933 -7.930 -6.807 1.00 90.69 185 ARG A C 1
ATOM 1365 O O . ARG A 1 185 ? 3.670 -8.902 -6.687 1.00 90.69 185 ARG A O 1
ATOM 1372 N N . LEU A 1 186 ? 3.301 -6.802 -7.417 1.00 93.62 186 LEU A N 1
ATOM 1373 C CA . LEU A 1 186 ? 4.667 -6.579 -7.896 1.00 93.62 186 LEU A CA 1
ATOM 1374 C C . LEU A 1 186 ? 5.655 -6.486 -6.728 1.00 93.62 186 LEU A C 1
ATOM 1376 O O . LEU A 1 186 ? 6.688 -7.145 -6.763 1.00 93.62 186 LEU A O 1
ATOM 1380 N N . LEU A 1 187 ? 5.293 -5.767 -5.661 1.00 93.50 187 LEU A N 1
ATOM 1381 C CA . LEU A 1 187 ? 6.100 -5.668 -4.439 1.00 93.50 187 LEU A CA 1
ATOM 1382 C C . LEU A 1 187 ? 6.279 -7.024 -3.740 1.00 93.50 187 LEU A C 1
ATOM 1384 O O . LEU A 1 187 ? 7.375 -7.345 -3.288 1.00 93.50 187 LEU A O 1
ATOM 1388 N N . ASP A 1 188 ? 5.225 -7.840 -3.682 1.00 92.00 188 ASP A N 1
ATOM 1389 C CA . ASP A 1 188 ? 5.291 -9.206 -3.153 1.00 92.00 188 ASP A CA 1
ATOM 1390 C C . ASP A 1 188 ? 6.217 -10.081 -4.008 1.00 92.00 188 ASP A C 1
ATOM 1392 O O . ASP A 1 188 ? 7.050 -10.812 -3.478 1.00 92.00 188 ASP A O 1
ATOM 1396 N N . ARG A 1 189 ? 6.156 -9.949 -5.340 1.00 90.38 189 ARG A N 1
ATOM 1397 C CA . ARG A 1 189 ? 7.067 -10.669 -6.236 1.00 90.38 189 ARG A CA 1
ATOM 1398 C C . ARG A 1 189 ? 8.522 -10.223 -6.071 1.00 90.38 189 ARG A C 1
ATOM 1400 O O . ARG A 1 189 ? 9.396 -11.083 -6.028 1.00 90.38 189 ARG A O 1
ATOM 1407 N N . ALA A 1 190 ? 8.776 -8.922 -5.937 1.00 91.44 190 ALA A N 1
ATOM 1408 C CA . ALA A 1 190 ? 10.104 -8.378 -5.654 1.00 91.44 190 ALA A CA 1
ATOM 1409 C C . ALA A 1 190 ? 10.662 -8.926 -4.323 1.00 91.44 190 ALA A C 1
ATOM 1411 O O . ALA A 1 190 ? 11.763 -9.468 -4.289 1.00 91.44 190 ALA A O 1
ATOM 1412 N N . SER A 1 191 ? 9.846 -8.910 -3.261 1.00 88.44 191 SER A N 1
ATOM 1413 C CA . SER A 1 191 ? 10.172 -9.472 -1.937 1.00 88.44 191 SER A CA 1
ATOM 1414 C C . SER A 1 191 ? 10.422 -10.986 -1.974 1.00 88.44 191 SER A C 1
ATOM 1416 O O . SER A 1 191 ? 11.218 -11.492 -1.190 1.00 88.44 191 SER A O 1
ATOM 1418 N N . GLN A 1 192 ? 9.789 -11.728 -2.887 1.00 88.12 192 GLN A N 1
ATOM 1419 C CA . GLN A 1 192 ? 10.068 -13.156 -3.084 1.00 88.12 192 GLN A CA 1
ATOM 1420 C C . GLN A 1 192 ? 11.400 -13.404 -3.799 1.00 88.12 192 GLN A C 1
ATOM 1422 O O . GLN A 1 192 ? 12.092 -14.358 -3.455 1.00 88.12 192 GLN A O 1
ATOM 1427 N N . LEU A 1 193 ? 11.753 -12.573 -4.787 1.00 85.38 193 LEU A N 1
ATOM 1428 C CA . LEU A 1 193 ? 13.018 -12.690 -5.521 1.00 85.38 193 LEU A CA 1
ATOM 1429 C C . LEU A 1 193 ? 14.217 -12.302 -4.647 1.00 85.38 193 LEU A C 1
ATOM 1431 O O . LEU A 1 193 ? 15.246 -12.973 -4.686 1.00 85.38 193 LEU A O 1
ATOM 1435 N N . ARG A 1 194 ? 14.064 -11.275 -3.803 1.00 83.12 194 ARG A N 1
ATOM 1436 C CA . ARG A 1 194 ? 15.041 -10.893 -2.774 1.00 83.12 194 ARG A CA 1
ATOM 1437 C C . ARG A 1 194 ? 14.451 -10.962 -1.376 1.00 83.12 194 ARG A C 1
ATOM 1439 O O . ARG A 1 194 ? 14.295 -9.964 -0.673 1.00 83.12 194 ARG A O 1
ATOM 1446 N N . SER A 1 195 ? 14.171 -12.190 -0.947 1.00 77.69 195 SER A N 1
ATOM 1447 C CA . SER A 1 195 ? 13.717 -12.446 0.417 1.00 77.69 195 SER A CA 1
ATOM 1448 C C . SER A 1 195 ? 14.770 -12.004 1.429 1.00 77.69 195 SER A C 1
ATOM 1450 O O . SER A 1 195 ? 15.910 -12.463 1.375 1.00 77.69 195 SER A O 1
ATOM 1452 N N . GLY A 1 196 ? 14.370 -11.158 2.375 1.00 73.25 196 GLY A N 1
ATOM 1453 C CA . GLY A 1 196 ? 15.251 -10.678 3.438 1.00 73.25 196 GLY A CA 1
ATOM 1454 C C . GLY A 1 196 ? 16.023 -9.404 3.105 1.00 73.25 196 GLY A C 1
ATOM 1455 O O . GLY A 1 196 ? 16.698 -8.897 3.996 1.00 73.25 196 GLY A O 1
ATOM 1456 N N . ASP A 1 197 ? 15.890 -8.845 1.894 1.00 84.94 197 ASP A N 1
ATOM 1457 C CA . ASP A 1 197 ? 16.395 -7.499 1.619 1.00 84.94 197 ASP A CA 1
ATOM 1458 C C . ASP A 1 197 ? 15.568 -6.449 2.399 1.00 84.94 197 ASP A C 1
ATOM 1460 O O . ASP A 1 197 ? 14.358 -6.306 2.160 1.00 84.94 197 ASP A O 1
ATOM 1464 N N . PRO A 1 198 ? 16.177 -5.686 3.331 1.00 85.75 198 PRO A N 1
ATOM 1465 C CA . PRO A 1 198 ? 15.446 -4.728 4.155 1.00 85.75 198 PRO A CA 1
ATOM 1466 C C . PRO A 1 198 ? 14.763 -3.627 3.342 1.00 85.75 198 PRO A C 1
ATOM 1468 O O . PRO A 1 198 ? 13.704 -3.137 3.744 1.00 85.75 198 PRO A O 1
ATOM 1471 N N . ARG A 1 199 ? 15.346 -3.220 2.205 1.00 87.00 199 ARG A N 1
ATOM 1472 C CA . ARG A 1 199 ? 14.766 -2.186 1.338 1.00 87.00 199 ARG A CA 1
ATOM 1473 C C . ARG A 1 199 ? 13.492 -2.706 0.677 1.00 87.00 199 ARG A C 1
ATOM 1475 O O . ARG A 1 199 ? 12.452 -2.053 0.792 1.00 87.00 199 ARG A O 1
ATOM 1482 N N . SER A 1 200 ? 13.544 -3.887 0.064 1.00 89.00 200 SER A N 1
ATOM 1483 C CA . SER A 1 200 ? 12.393 -4.533 -0.565 1.00 89.00 200 SER A CA 1
ATOM 1484 C C . SER A 1 200 ? 11.240 -4.720 0.418 1.00 89.00 200 SER A C 1
ATOM 1486 O O . SER A 1 200 ? 10.089 -4.429 0.091 1.00 89.00 200 SER A O 1
ATOM 1488 N N . GLU A 1 201 ? 11.535 -5.179 1.634 1.00 90.38 201 GLU A N 1
ATOM 1489 C CA . GLU A 1 201 ? 10.522 -5.419 2.663 1.00 90.38 201 GLU A CA 1
ATOM 1490 C C . GLU A 1 201 ? 9.908 -4.120 3.204 1.00 90.38 201 GLU A C 1
ATOM 1492 O O . GLU A 1 201 ? 8.700 -4.066 3.441 1.00 90.38 201 GLU A O 1
ATOM 1497 N N . ARG A 1 202 ? 10.694 -3.041 3.338 1.00 89.69 202 ARG A N 1
ATOM 1498 C CA . ARG A 1 202 ? 10.170 -1.714 3.714 1.00 89.69 202 ARG A CA 1
ATOM 1499 C C . ARG A 1 202 ? 9.231 -1.153 2.658 1.00 89.69 202 ARG A C 1
ATOM 1501 O O . ARG A 1 202 ? 8.152 -0.678 3.004 1.00 89.69 202 ARG A O 1
ATOM 1508 N N . VAL A 1 203 ? 9.605 -1.230 1.382 1.00 91.25 203 VAL A N 1
ATOM 1509 C CA . VAL A 1 203 ? 8.754 -0.731 0.291 1.00 91.25 203 VAL A CA 1
ATOM 1510 C C . VAL A 1 203 ? 7.488 -1.587 0.173 1.00 91.25 203 VAL A C 1
ATOM 1512 O O . VAL A 1 203 ? 6.389 -1.053 0.019 1.00 91.25 203 VAL A O 1
ATOM 1515 N N . HIS A 1 204 ? 7.595 -2.907 0.354 1.00 92.31 204 HIS A N 1
ATOM 1516 C CA . HIS A 1 204 ? 6.431 -3.788 0.425 1.00 92.31 204 HIS A CA 1
ATOM 1517 C C . HIS A 1 204 ? 5.511 -3.428 1.606 1.00 92.31 204 HIS A C 1
ATOM 1519 O O . HIS A 1 204 ? 4.296 -3.305 1.425 1.00 92.31 204 HIS A O 1
ATOM 1525 N N . ALA A 1 205 ? 6.069 -3.180 2.794 1.00 90.56 205 ALA A N 1
ATOM 1526 C CA . ALA A 1 205 ? 5.317 -2.718 3.959 1.00 90.56 205 ALA A CA 1
ATOM 1527 C C . ALA A 1 205 ? 4.609 -1.377 3.697 1.00 90.56 205 ALA A C 1
ATOM 1529 O O . ALA A 1 205 ? 3.436 -1.230 4.047 1.00 90.56 205 ALA A O 1
ATOM 1530 N N . ALA A 1 206 ? 5.279 -0.433 3.031 1.00 88.94 206 ALA A N 1
ATOM 1531 C CA . ALA A 1 206 ? 4.705 0.847 2.625 1.00 88.94 206 ALA A CA 1
ATOM 1532 C C . ALA A 1 206 ? 3.539 0.665 1.635 1.00 88.94 206 ALA A C 1
ATOM 1534 O O . ALA A 1 206 ? 2.461 1.230 1.833 1.00 88.94 206 ALA A O 1
ATOM 1535 N N . GLY A 1 207 ? 3.692 -0.187 0.617 1.00 87.88 207 GLY A N 1
ATOM 1536 C CA . GLY A 1 207 ? 2.614 -0.512 -0.323 1.00 87.88 207 GLY A CA 1
ATOM 1537 C C . GLY A 1 207 ? 1.407 -1.170 0.358 1.00 87.88 207 GLY A C 1
ATOM 1538 O O . GLY A 1 207 ? 0.258 -0.804 0.101 1.00 87.88 207 GLY A O 1
ATOM 1539 N N . LEU A 1 208 ? 1.645 -2.096 1.294 1.00 88.75 208 LEU A N 1
ATOM 1540 C CA . LEU A 1 208 ? 0.596 -2.731 2.102 1.00 88.75 208 LEU A CA 1
ATOM 1541 C C . LEU A 1 208 ? -0.107 -1.735 3.032 1.00 88.75 208 LEU A C 1
ATOM 1543 O O . LEU A 1 208 ? -1.328 -1.811 3.201 1.00 88.75 208 LEU A O 1
ATOM 1547 N N . LEU A 1 209 ? 0.640 -0.790 3.609 1.00 85.12 209 LEU A N 1
ATOM 1548 C CA . LEU A 1 209 ? 0.097 0.305 4.408 1.00 85.12 209 LEU A CA 1
ATOM 1549 C C . LEU A 1 209 ? -0.844 1.172 3.564 1.00 85.12 209 LEU A C 1
ATOM 1551 O O . LEU A 1 209 ? -1.982 1.397 3.984 1.00 85.12 209 LEU A O 1
ATOM 1555 N N . LEU A 1 210 ? -0.415 1.590 2.368 1.00 81.69 210 LEU A N 1
ATOM 1556 C CA . LEU A 1 210 ? -1.249 2.361 1.441 1.00 81.69 210 LEU A CA 1
ATOM 1557 C C . LEU A 1 210 ? -2.501 1.579 1.003 1.00 81.69 210 LEU A C 1
ATOM 1559 O O . LEU A 1 210 ? -3.594 2.138 0.937 1.00 81.69 210 LEU A O 1
ATOM 1563 N N . ALA A 1 211 ? -2.379 0.261 0.824 1.00 81.56 211 ALA A N 1
ATOM 1564 C CA . ALA A 1 211 ? -3.498 -0.639 0.543 1.00 81.56 211 ALA A CA 1
ATOM 1565 C C . ALA A 1 211 ? -4.451 -0.859 1.743 1.00 81.56 211 ALA A C 1
ATOM 1567 O O . ALA A 1 211 ? -5.455 -1.569 1.619 1.00 81.56 211 ALA A O 1
ATOM 1568 N N . GLY A 1 212 ? -4.130 -0.321 2.926 1.00 77.81 212 GLY A N 1
ATOM 1569 C CA . GLY A 1 212 ? -4.880 -0.509 4.170 1.00 77.81 212 GLY A CA 1
ATOM 1570 C C . GLY A 1 212 ? -4.711 -1.889 4.819 1.00 77.81 212 GLY A C 1
ATOM 1571 O O . GLY A 1 212 ? -5.444 -2.218 5.756 1.00 77.81 212 GLY A O 1
ATOM 1572 N N . ARG A 1 213 ? -3.751 -2.700 4.357 1.00 82.44 213 ARG A N 1
ATOM 1573 C CA . ARG A 1 213 ? -3.437 -4.046 4.866 1.00 82.44 213 ARG A CA 1
ATOM 1574 C C . ARG A 1 213 ? -2.465 -3.970 6.047 1.00 82.44 213 ARG A C 1
ATOM 1576 O O . ARG A 1 213 ? -1.339 -4.446 5.985 1.00 82.44 213 ARG A O 1
ATOM 1583 N N . LEU A 1 214 ? -2.918 -3.366 7.145 1.00 80.50 214 LEU A N 1
ATOM 1584 C CA . LEU A 1 214 ? -2.065 -2.997 8.288 1.00 80.50 214 LEU A CA 1
ATOM 1585 C C . LEU A 1 214 ? -1.353 -4.181 8.962 1.00 80.50 214 LEU A C 1
ATOM 1587 O O . LEU A 1 214 ? -0.204 -4.038 9.366 1.00 80.50 214 LEU A O 1
ATOM 1591 N N . ARG A 1 215 ? -2.015 -5.340 9.083 1.00 80.12 215 ARG A N 1
ATOM 1592 C CA . ARG A 1 215 ? -1.398 -6.544 9.670 1.00 80.12 215 ARG A CA 1
ATOM 1593 C C . ARG A 1 215 ? -0.247 -7.056 8.809 1.00 80.12 215 ARG A C 1
ATOM 1595 O O . ARG A 1 215 ? 0.845 -7.281 9.318 1.00 80.12 215 ARG A O 1
ATOM 1602 N N . ASP A 1 216 ? -0.482 -7.160 7.504 1.00 85.75 216 ASP A N 1
ATOM 1603 C CA . ASP A 1 216 ? 0.534 -7.605 6.551 1.00 85.75 216 ASP A CA 1
ATOM 1604 C C . ASP A 1 216 ? 1.684 -6.590 6.460 1.00 85.75 216 ASP A C 1
ATOM 1606 O O . ASP A 1 216 ? 2.843 -6.984 6.403 1.00 85.75 216 ASP A O 1
ATOM 1610 N N . ALA A 1 217 ? 1.380 -5.287 6.519 1.00 86.94 217 ALA A N 1
ATOM 1611 C CA . ALA A 1 217 ? 2.385 -4.224 6.529 1.00 86.94 217 ALA A CA 1
ATOM 1612 C C . ALA A 1 217 ? 3.327 -4.333 7.738 1.00 86.94 217 ALA A C 1
ATOM 1614 O O . ALA A 1 217 ? 4.538 -4.203 7.591 1.00 86.94 217 ALA A O 1
ATOM 1615 N N . VAL A 1 218 ? 2.793 -4.615 8.932 1.00 86.44 218 VAL A N 1
ATOM 1616 C CA . VAL A 1 218 ? 3.626 -4.825 10.126 1.00 86.44 218 VAL A CA 1
ATOM 1617 C C . VAL A 1 218 ? 4.431 -6.118 10.038 1.00 86.44 218 VAL A C 1
ATOM 1619 O O . VAL A 1 218 ? 5.581 -6.130 10.464 1.00 86.44 218 VAL A O 1
ATOM 1622 N N . ALA A 1 219 ? 3.885 -7.183 9.448 1.00 86.12 219 ALA A N 1
ATOM 1623 C CA . ALA A 1 219 ? 4.648 -8.405 9.208 1.00 86.12 219 ALA A CA 1
ATOM 1624 C C . ALA A 1 219 ? 5.823 -8.173 8.237 1.00 86.12 219 ALA A C 1
ATOM 1626 O O . ALA A 1 219 ? 6.937 -8.614 8.511 1.00 86.12 219 ALA A O 1
ATOM 1627 N N . ALA A 1 220 ? 5.604 -7.435 7.144 1.00 86.94 220 ALA A N 1
ATOM 1628 C CA . ALA A 1 220 ? 6.663 -7.035 6.216 1.00 86.94 220 ALA A CA 1
ATOM 1629 C C . ALA A 1 220 ? 7.709 -6.130 6.893 1.00 86.94 220 ALA A C 1
ATOM 1631 O O . ALA A 1 220 ? 8.906 -6.367 6.757 1.00 86.94 220 ALA A O 1
ATOM 1632 N N . LEU A 1 221 ? 7.282 -5.170 7.719 1.00 87.31 221 LEU A N 1
ATOM 1633 C CA . LEU A 1 221 ? 8.205 -4.330 8.486 1.00 87.31 221 LEU A CA 1
ATOM 1634 C C . LEU A 1 221 ? 9.037 -5.143 9.492 1.00 87.31 221 LEU A C 1
ATOM 1636 O O . LEU A 1 221 ? 10.242 -4.941 9.579 1.00 87.31 221 LEU A O 1
ATOM 1640 N N . ASN A 1 222 ? 8.433 -6.100 10.204 1.00 87.56 222 ASN A N 1
ATOM 1641 C CA . ASN A 1 222 ? 9.175 -6.983 11.110 1.00 87.56 222 ASN A CA 1
ATOM 1642 C C . ASN A 1 222 ? 10.261 -7.770 10.357 1.00 87.56 222 ASN A C 1
ATOM 1644 O O . ASN A 1 222 ? 11.373 -7.894 10.868 1.00 87.56 222 ASN A O 1
ATOM 1648 N N . ARG A 1 223 ? 9.958 -8.257 9.140 1.00 84.25 223 ARG A N 1
ATOM 1649 C CA . ARG A 1 223 ? 10.948 -8.911 8.266 1.00 84.25 223 ARG A CA 1
ATOM 1650 C C . ARG A 1 223 ? 12.078 -7.956 7.889 1.00 84.25 223 ARG A C 1
ATOM 1652 O O . ARG A 1 223 ? 13.237 -8.336 8.004 1.00 84.25 223 ARG A O 1
ATOM 1659 N N . ALA A 1 224 ? 11.755 -6.717 7.518 1.00 86.25 224 ALA A N 1
ATOM 1660 C CA . ALA A 1 224 ? 12.760 -5.702 7.198 1.00 86.25 224 ALA A CA 1
ATOM 1661 C C . ALA A 1 224 ? 13.680 -5.353 8.381 1.00 86.25 224 ALA A C 1
ATOM 1663 O O . ALA A 1 224 ? 14.823 -4.951 8.188 1.00 86.25 224 ALA A O 1
ATOM 1664 N N . GLU A 1 225 ? 13.171 -5.460 9.607 1.00 85.06 225 GLU A N 1
ATOM 1665 C CA . GLU A 1 225 ? 13.911 -5.196 10.845 1.00 85.06 225 GLU A CA 1
ATOM 1666 C C . GLU A 1 225 ? 14.658 -6.433 11.372 1.00 85.06 225 GLU A C 1
ATOM 1668 O O . GLU A 1 225 ? 15.249 -6.369 12.450 1.00 85.06 225 GLU A O 1
ATOM 1673 N N . GLY A 1 226 ? 14.601 -7.570 10.666 1.00 79.88 226 GLY A N 1
ATOM 1674 C CA . GLY A 1 226 ? 15.209 -8.827 11.110 1.00 79.88 226 GLY A CA 1
ATOM 1675 C C . GLY A 1 226 ? 14.607 -9.382 12.405 1.00 79.88 226 GLY A C 1
ATOM 1676 O O . GLY A 1 226 ? 15.200 -10.246 13.049 1.00 79.88 226 GLY A O 1
ATOM 1677 N N . ARG A 1 227 ? 13.432 -8.892 12.819 1.00 75.25 227 ARG A N 1
ATOM 1678 C CA . ARG A 1 227 ? 12.737 -9.396 14.005 1.00 75.25 227 ARG A CA 1
ATOM 1679 C C . ARG A 1 227 ? 12.059 -10.720 13.650 1.00 75.25 227 ARG A C 1
ATOM 1681 O O . ARG A 1 227 ? 11.481 -10.812 12.564 1.00 75.25 227 ARG A O 1
ATOM 1688 N N . PRO A 1 228 ? 12.063 -11.730 14.541 1.00 57.97 228 PRO A N 1
ATOM 1689 C CA . PRO A 1 228 ? 11.295 -12.950 14.325 1.00 57.97 228 PRO A CA 1
ATOM 1690 C C . PRO A 1 228 ? 9.807 -12.586 14.254 1.00 57.97 228 PRO A C 1
ATOM 1692 O O . PRO A 1 228 ? 9.152 -12.330 15.261 1.00 57.97 228 PRO A O 1
ATOM 1695 N N . GLY A 1 229 ? 9.297 -12.463 13.031 1.00 55.88 229 GLY A N 1
ATOM 1696 C CA . GLY A 1 229 ? 7.914 -12.127 12.739 1.00 55.88 229 GLY A CA 1
ATOM 1697 C C . GLY A 1 229 ? 7.134 -13.383 12.385 1.00 55.88 229 GLY A C 1
ATOM 1698 O O . GLY A 1 229 ? 7.575 -14.179 11.556 1.00 55.88 229 GLY A O 1
ATOM 1699 N N . GLU A 1 230 ? 5.957 -13.544 12.988 1.00 52.84 230 GLU A N 1
ATOM 1700 C CA . GLU A 1 230 ? 4.976 -14.544 12.573 1.00 52.84 230 GLU A CA 1
ATOM 1701 C C . GLU A 1 230 ? 4.717 -14.424 11.063 1.00 52.84 230 GLU A C 1
ATOM 1703 O O . GLU A 1 230 ? 4.413 -13.342 10.547 1.00 52.84 230 GLU A O 1
ATOM 1708 N N . ARG A 1 231 ? 4.837 -15.541 10.334 1.00 50.62 231 ARG A N 1
ATOM 1709 C CA . ARG A 1 231 ? 4.393 -15.606 8.937 1.00 50.62 231 ARG A CA 1
ATOM 1710 C C . ARG A 1 231 ? 2.899 -15.249 8.897 1.00 50.62 231 ARG A C 1
ATOM 1712 O O . ARG A 1 231 ? 2.131 -15.848 9.652 1.00 50.62 231 ARG A O 1
ATOM 1719 N N . PRO A 1 232 ? 2.445 -14.332 8.023 1.00 47.47 232 PRO A N 1
ATOM 1720 C CA . PRO A 1 232 ? 1.030 -14.000 7.930 1.00 47.47 232 PRO A CA 1
ATOM 1721 C C . PRO A 1 232 ? 0.197 -15.255 7.641 1.00 47.47 232 PRO A C 1
ATOM 1723 O O . PRO A 1 232 ? 0.436 -15.945 6.646 1.00 47.47 232 PRO A O 1
ATOM 1726 N N . LEU A 1 233 ? -0.837 -15.501 8.454 1.00 47.62 233 LEU A N 1
ATOM 1727 C CA . LEU A 1 233 ? -1.807 -16.606 8.316 1.00 47.62 233 LEU A CA 1
ATOM 1728 C C . LEU A 1 233 ? -2.524 -16.658 6.942 1.00 47.62 233 LEU A C 1
ATOM 1730 O O . LEU A 1 233 ? -3.246 -17.609 6.656 1.00 47.62 233 LEU A O 1
ATOM 1734 N N . GLY A 1 234 ? -2.333 -15.658 6.073 1.00 43.34 234 GLY A N 1
ATOM 1735 C CA . GLY A 1 234 ? -2.904 -15.589 4.724 1.00 43.34 234 GLY A CA 1
ATOM 1736 C C . GLY A 1 234 ? -1.992 -16.045 3.576 1.00 43.34 234 GLY A C 1
ATOM 1737 O O . GLY A 1 234 ? -2.494 -16.216 2.467 1.00 43.34 234 GLY A O 1
ATOM 1738 N N . LEU A 1 235 ? -0.685 -16.247 3.798 1.00 48.69 235 LEU A N 1
ATOM 1739 C CA . LEU A 1 235 ? 0.261 -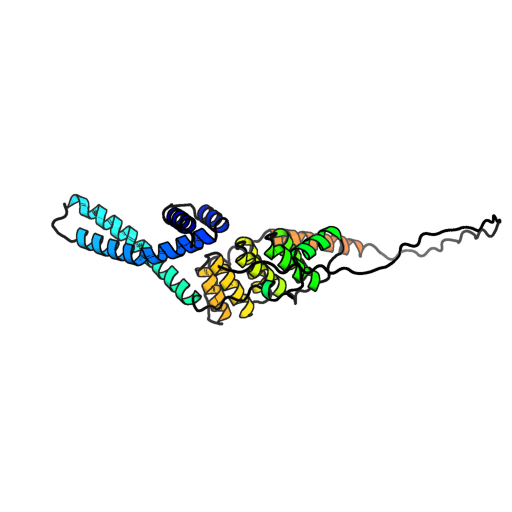16.599 2.721 1.00 48.69 235 LEU A CA 1
ATOM 1740 C C . LEU A 1 235 ? 0.408 -18.110 2.500 1.00 48.69 235 LEU A C 1
ATOM 1742 O O . LEU A 1 235 ? 0.693 -18.537 1.386 1.00 48.69 235 LEU A O 1
ATOM 1746 N N . ALA A 1 236 ? 0.109 -18.934 3.507 1.00 43.91 236 ALA A N 1
ATOM 1747 C CA . ALA A 1 236 ? 0.178 -20.392 3.380 1.00 43.91 236 ALA A CA 1
ATOM 1748 C C . ALA A 1 236 ? -0.911 -20.994 2.463 1.00 43.91 236 ALA A C 1
ATOM 1750 O O . ALA A 1 236 ? -0.818 -22.157 2.093 1.00 43.91 236 ALA A O 1
ATOM 1751 N N . ARG A 1 237 ? -1.941 -20.223 2.076 1.00 41.44 237 ARG A N 1
ATOM 1752 C CA . ARG A 1 237 ? -3.060 -20.717 1.249 1.00 41.44 237 ARG A CA 1
ATOM 1753 C C . ARG A 1 237 ? -3.019 -20.294 -0.223 1.00 41.44 237 ARG A C 1
ATOM 1755 O O . ARG A 1 237 ? -3.914 -20.675 -0.967 1.00 41.44 237 ARG A O 1
ATOM 1762 N N . ARG A 1 238 ? -2.017 -19.514 -0.651 1.00 40.88 238 ARG A N 1
ATOM 1763 C CA . ARG A 1 238 ? -1.897 -19.019 -2.040 1.00 40.88 238 ARG A CA 1
ATOM 1764 C C . ARG A 1 238 ? -0.738 -19.610 -2.841 1.00 40.88 238 ARG A C 1
ATOM 1766 O O . ARG A 1 238 ? -0.561 -19.220 -3.988 1.00 40.88 238 ARG A O 1
ATOM 1773 N N . SER A 1 239 ? 0.005 -20.563 -2.274 1.00 41.81 239 SER A N 1
ATOM 1774 C CA . SER A 1 239 ? 0.969 -21.374 -3.031 1.00 41.81 239 SER A CA 1
ATOM 1775 C C . SER A 1 239 ? 0.297 -22.366 -3.990 1.00 41.81 239 SER A C 1
ATOM 1777 O O . SER A 1 239 ? 0.971 -22.940 -4.834 1.00 41.81 239 SER A O 1
ATOM 1779 N N . ALA A 1 240 ? -1.027 -22.529 -3.925 1.00 41.47 240 ALA A N 1
ATOM 1780 C CA . ALA A 1 240 ? -1.811 -23.162 -4.979 1.00 41.47 240 ALA A CA 1
ATOM 1781 C C . ALA A 1 240 ? -2.236 -22.097 -6.006 1.00 41.47 240 ALA A C 1
ATOM 1783 O O . ALA A 1 240 ? -3.395 -21.684 -6.039 1.00 41.47 240 ALA A O 1
ATOM 1784 N N . ASN A 1 241 ? -1.281 -21.576 -6.783 1.00 43.09 241 ASN A N 1
ATOM 1785 C CA . ASN A 1 241 ? -1.577 -20.674 -7.895 1.00 43.09 241 ASN A CA 1
ATOM 1786 C C . ASN A 1 241 ? -1.607 -21.484 -9.211 1.00 43.09 241 ASN A C 1
ATOM 1788 O O . ASN A 1 241 ? -0.540 -21.881 -9.681 1.00 43.09 241 ASN A O 1
ATOM 1792 N N . PRO A 1 242 ? -2.784 -21.737 -9.817 1.00 46.56 242 PRO A N 1
ATOM 1793 C CA . PRO A 1 242 ? -2.912 -22.551 -11.034 1.00 46.56 242 PRO A CA 1
ATOM 1794 C C . PRO A 1 242 ? -2.188 -21.951 -12.254 1.00 46.56 242 PRO A C 1
ATOM 1796 O O . PRO A 1 242 ? -1.762 -22.688 -13.133 1.00 46.56 242 PRO A O 1
ATOM 1799 N N . GLU A 1 243 ? -1.927 -20.639 -12.264 1.00 45.91 243 GLU A N 1
ATOM 1800 C CA . GLU A 1 243 ? -1.191 -19.977 -13.355 1.00 45.91 243 GLU A CA 1
ATOM 1801 C C . GLU A 1 243 ? 0.289 -20.407 -13.447 1.00 45.91 243 GLU A C 1
ATOM 1803 O O . GLU A 1 243 ? 0.879 -20.344 -14.522 1.00 45.91 243 GLU A O 1
ATOM 1808 N N . GLN A 1 244 ? 0.908 -20.871 -12.349 1.00 50.62 244 GLN A N 1
ATOM 1809 C CA . GLN A 1 244 ? 2.259 -21.452 -12.416 1.00 50.62 244 GLN A CA 1
ATOM 1810 C C . GLN A 1 244 ? 2.247 -22.873 -12.989 1.00 50.62 244 GLN A C 1
ATOM 1812 O O . GLN A 1 244 ? 3.206 -23.241 -13.666 1.00 50.62 244 GLN A O 1
ATOM 1817 N N . SER A 1 245 ? 1.164 -23.635 -12.785 1.00 50.72 245 SER A N 1
ATOM 1818 C CA . SER A 1 245 ? 0.990 -24.936 -13.438 1.00 50.72 245 SER A CA 1
ATOM 1819 C C . SER A 1 245 ? 0.840 -24.784 -14.943 1.00 50.72 245 SER A C 1
ATOM 1821 O O . SER A 1 245 ? 1.470 -25.547 -15.661 1.00 50.72 245 SER A O 1
ATOM 1823 N N . ASP A 1 246 ? 0.107 -23.784 -15.435 1.00 51.38 246 ASP A N 1
ATOM 1824 C CA . ASP A 1 246 ? -0.091 -23.606 -16.880 1.00 51.38 246 ASP A CA 1
ATOM 1825 C C . ASP A 1 246 ? 1.201 -23.193 -17.600 1.00 51.38 246 ASP A C 1
ATOM 1827 O O . ASP A 1 246 ? 1.504 -23.693 -18.685 1.00 51.38 246 ASP A O 1
ATOM 1831 N N . VAL A 1 247 ? 2.022 -22.348 -16.967 1.00 55.25 247 VAL A N 1
ATOM 1832 C CA . VAL A 1 247 ? 3.330 -21.959 -17.518 1.00 55.25 247 VAL A CA 1
ATOM 1833 C C . VAL A 1 247 ? 4.339 -23.112 -17.430 1.00 55.25 247 VAL A C 1
ATOM 1835 O O . VAL A 1 247 ? 5.093 -23.322 -18.380 1.00 55.25 247 VAL A O 1
ATOM 1838 N N . GLN A 1 248 ? 4.333 -23.911 -16.354 1.00 56.28 248 GLN A N 1
ATOM 1839 C CA . GLN A 1 248 ? 5.180 -25.110 -16.262 1.00 56.28 248 GLN A CA 1
ATOM 1840 C C . GLN A 1 248 ? 4.743 -26.220 -17.223 1.00 56.28 248 GLN A C 1
ATOM 1842 O O . GLN A 1 248 ? 5.605 -26.850 -17.829 1.00 56.28 248 GLN A O 1
ATOM 1847 N N . LEU A 1 249 ? 3.438 -26.427 -17.424 1.00 55.59 249 LEU A N 1
ATOM 1848 C CA . LEU A 1 249 ? 2.900 -27.375 -18.404 1.00 55.59 249 LEU A CA 1
ATOM 1849 C C . LEU A 1 249 ? 3.243 -26.954 -19.831 1.00 55.59 249 LEU A C 1
ATOM 1851 O O . LEU A 1 249 ? 3.592 -27.807 -20.644 1.00 55.59 249 LEU A O 1
ATOM 1855 N N . HIS A 1 250 ? 3.191 -25.656 -20.142 1.00 61.00 250 HIS A N 1
ATOM 1856 C CA . HIS A 1 250 ? 3.595 -25.166 -21.457 1.00 61.00 250 HIS A CA 1
ATOM 1857 C C . HIS A 1 250 ? 5.103 -25.345 -21.689 1.00 61.00 250 HIS A C 1
ATOM 1859 O O . HIS A 1 250 ? 5.493 -25.841 -22.741 1.00 61.00 250 HIS A O 1
ATOM 1865 N N . GLN A 1 251 ? 5.942 -25.051 -20.687 1.00 66.38 251 GLN A N 1
ATOM 1866 C CA . GLN A 1 251 ? 7.395 -25.266 -20.768 1.00 66.38 251 GLN A CA 1
ATOM 1867 C C . GLN A 1 251 ? 7.795 -26.751 -20.793 1.00 66.38 251 GLN A C 1
ATOM 1869 O O . GLN A 1 251 ? 8.793 -27.111 -21.414 1.00 66.38 251 GLN A O 1
ATOM 1874 N N . GLN A 1 252 ? 7.038 -27.635 -20.135 1.00 67.06 252 GLN A N 1
ATOM 1875 C CA . GLN A 1 252 ? 7.249 -29.082 -20.231 1.00 67.06 252 GLN A CA 1
ATOM 1876 C C . GLN A 1 252 ? 6.802 -29.635 -21.584 1.00 67.06 252 GLN A C 1
ATOM 1878 O O . GLN A 1 252 ? 7.493 -30.490 -22.130 1.00 67.06 252 GLN A O 1
ATOM 1883 N N . ARG A 1 253 ? 5.697 -29.139 -22.157 1.00 68.75 253 AR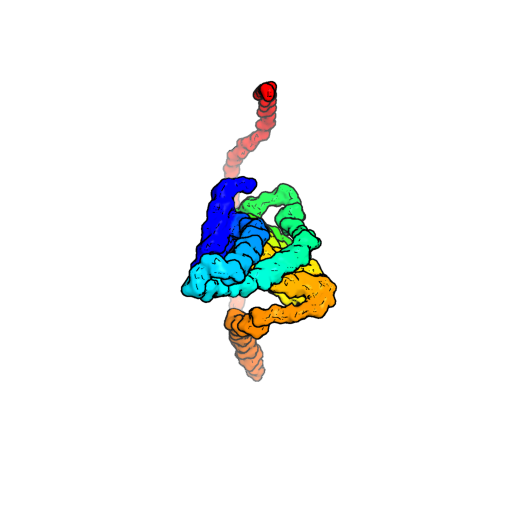G A N 1
ATOM 1884 C CA . ARG A 1 253 ? 5.250 -29.530 -23.504 1.00 68.75 253 ARG A CA 1
ATOM 1885 C C . ARG A 1 253 ? 6.228 -29.101 -24.591 1.00 68.75 253 ARG A C 1
ATOM 1887 O O . ARG A 1 253 ? 6.481 -29.878 -25.497 1.00 68.75 253 ARG A O 1
ATOM 1894 N N . THR A 1 254 ? 6.814 -27.909 -24.491 1.00 65.38 254 THR A N 1
ATOM 1895 C CA . THR A 1 254 ? 7.842 -27.483 -25.452 1.00 65.38 254 THR A CA 1
ATOM 1896 C C . THR A 1 254 ? 9.143 -28.258 -25.281 1.00 65.38 254 THR A C 1
ATOM 1898 O O . THR A 1 254 ? 9.739 -28.646 -26.276 1.00 65.38 254 THR A O 1
ATOM 1901 N N . ARG A 1 255 ? 9.557 -28.578 -24.047 1.00 67.44 255 ARG A N 1
ATOM 1902 C CA . ARG A 1 255 ? 10.740 -29.428 -23.817 1.00 67.44 255 ARG A CA 1
ATOM 1903 C C . ARG A 1 255 ? 10.556 -30.872 -24.275 1.00 67.44 255 ARG A C 1
ATOM 1905 O O . ARG A 1 255 ? 11.500 -31.437 -24.803 1.00 67.44 255 ARG A O 1
ATOM 1912 N N . THR A 1 256 ? 9.378 -31.461 -24.081 1.00 64.62 256 THR A N 1
ATOM 1913 C CA . THR A 1 256 ? 9.091 -32.829 -24.554 1.00 64.62 256 THR A CA 1
ATOM 1914 C C . THR A 1 256 ? 8.978 -32.880 -26.074 1.00 64.62 256 THR A C 1
ATOM 1916 O O . THR A 1 256 ? 9.600 -33.736 -26.681 1.00 64.62 256 THR A O 1
ATOM 1919 N N . ALA A 1 257 ? 8.336 -31.891 -26.704 1.00 59.53 257 ALA A N 1
ATOM 1920 C CA . ALA A 1 257 ? 8.308 -31.781 -28.166 1.00 59.53 257 ALA A CA 1
ATOM 1921 C C . ALA A 1 257 ? 9.700 -31.580 -28.797 1.00 59.53 257 ALA A C 1
ATOM 1923 O O . ALA A 1 257 ? 9.912 -31.971 -29.939 1.00 59.53 257 ALA A O 1
ATOM 1924 N N . GLN A 1 258 ? 10.638 -30.967 -28.068 1.00 54.09 258 GLN A N 1
ATOM 1925 C CA . GLN A 1 258 ? 12.003 -30.735 -28.541 1.00 54.09 258 GLN A CA 1
ATOM 1926 C C . GLN A 1 258 ? 12.934 -31.928 -28.250 1.00 54.09 258 GLN A C 1
ATOM 1928 O O . GLN A 1 258 ? 13.779 -32.248 -29.078 1.00 54.09 258 GLN A O 1
ATOM 1933 N N . ALA A 1 259 ? 12.726 -32.644 -27.140 1.00 55.78 259 ALA A N 1
ATOM 1934 C CA . ALA A 1 259 ? 13.428 -33.895 -26.843 1.00 55.78 259 ALA A CA 1
ATOM 1935 C C . ALA A 1 259 ? 13.025 -35.032 -27.802 1.00 55.78 259 ALA A C 1
ATOM 1937 O O . ALA A 1 259 ? 13.889 -35.765 -28.268 1.00 55.78 259 ALA A O 1
ATOM 1938 N N . ASP A 1 260 ? 11.746 -35.113 -28.187 1.00 53.41 260 ASP A N 1
ATOM 1939 C CA . ASP A 1 260 ? 11.269 -36.107 -29.161 1.00 53.41 260 ASP A CA 1
ATOM 1940 C C . ASP A 1 260 ? 11.767 -35.827 -30.597 1.00 53.41 260 ASP A C 1
ATOM 1942 O O . ASP A 1 260 ? 11.704 -36.706 -31.451 1.00 53.41 260 ASP A O 1
ATOM 1946 N N . SER A 1 261 ? 12.297 -34.627 -30.876 1.00 53.62 261 SER A N 1
ATOM 1947 C CA . SER A 1 261 ? 12.896 -34.288 -32.178 1.00 53.62 261 SER A CA 1
ATOM 1948 C C . SER A 1 261 ? 14.400 -34.572 -32.283 1.00 53.62 261 SER A C 1
ATOM 1950 O O . SER A 1 261 ? 14.944 -34.525 -33.385 1.00 53.62 261 SER A O 1
ATOM 1952 N N . GLU A 1 262 ? 15.079 -34.874 -31.170 1.00 51.44 262 GLU A N 1
ATOM 1953 C CA . GLU A 1 262 ? 16.530 -35.131 -31.157 1.00 51.44 262 GLU A CA 1
ATOM 1954 C C . GLU A 1 262 ? 16.889 -36.631 -31.188 1.00 51.44 262 GLU A C 1
ATOM 1956 O O . GLU A 1 262 ? 18.015 -36.968 -31.552 1.00 51.44 262 GLU A O 1
ATOM 1961 N N . ASP A 1 263 ? 15.934 -37.534 -30.927 1.00 51.50 263 ASP A N 1
ATOM 1962 C CA . ASP A 1 263 ? 16.160 -38.993 -30.905 1.00 51.50 263 ASP A CA 1
ATOM 1963 C C . ASP A 1 263 ? 15.754 -39.737 -32.202 1.00 51.50 263 ASP A C 1
ATOM 1965 O O . ASP A 1 263 ? 15.916 -40.955 -32.293 1.00 51.50 263 ASP A O 1
ATOM 1969 N N . GLU A 1 264 ? 15.298 -39.037 -33.253 1.00 47.62 264 GLU A N 1
ATOM 1970 C CA . GLU A 1 264 ? 14.923 -39.653 -34.546 1.00 47.62 264 GLU A CA 1
ATOM 1971 C C . GLU A 1 264 ? 15.992 -39.523 -35.656 1.00 47.62 264 GLU A C 1
ATOM 1973 O O . GLU A 1 264 ? 15.698 -39.659 -36.843 1.00 47.62 264 GLU A O 1
ATOM 1978 N N . VAL A 1 265 ? 17.267 -39.317 -35.296 1.00 54.41 265 VAL A N 1
ATOM 1979 C CA . VAL A 1 265 ? 18.401 -39.425 -36.239 1.00 54.41 265 VAL A CA 1
ATOM 1980 C C . VAL A 1 265 ? 19.244 -40.657 -35.905 1.00 54.41 265 VAL A C 1
ATOM 1982 O O . VAL A 1 265 ? 20.362 -40.586 -35.396 1.00 54.41 265 VAL A O 1
ATOM 1985 N N . GLY A 1 266 ? 18.674 -41.825 -36.206 1.00 42.41 266 GLY A N 1
ATOM 1986 C CA . GLY A 1 266 ? 19.396 -43.095 -36.243 1.00 42.41 266 GLY A CA 1
ATOM 1987 C C . GLY A 1 266 ? 20.359 -43.173 -37.444 1.00 42.41 266 GLY A C 1
ATOM 1988 O O . GLY A 1 266 ? 20.070 -42.620 -38.508 1.00 42.41 266 GLY A O 1
ATOM 1989 N N . PRO A 1 267 ? 21.510 -43.860 -37.319 1.00 55.69 267 PRO A N 1
ATOM 1990 C CA . PRO A 1 267 ? 22.556 -43.851 -38.332 1.00 55.69 267 PRO A CA 1
ATOM 1991 C C . PRO A 1 267 ? 22.246 -44.879 -39.423 1.00 55.69 267 PRO A C 1
ATOM 1993 O O . PRO A 1 267 ? 22.409 -46.081 -39.216 1.00 5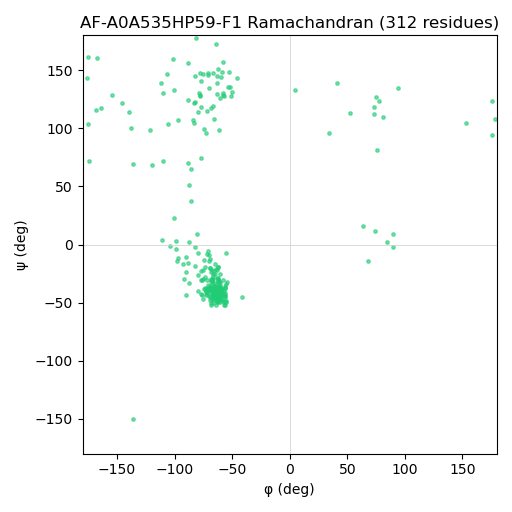5.69 267 PRO A O 1
ATOM 1996 N N . ALA A 1 268 ? 21.841 -44.425 -40.608 1.00 41.66 268 ALA A N 1
ATOM 1997 C CA . ALA A 1 268 ? 21.770 -45.295 -41.773 1.00 41.66 268 ALA A CA 1
ATOM 1998 C C . ALA A 1 268 ? 22.109 -44.556 -43.075 1.00 41.66 268 ALA A C 1
ATOM 2000 O O . ALA A 1 268 ? 21.452 -43.606 -43.482 1.00 41.66 268 ALA A O 1
ATOM 2001 N N . ASP A 1 269 ? 23.131 -45.101 -43.729 1.00 42.50 269 ASP A N 1
ATOM 2002 C CA . ASP A 1 269 ? 23.253 -45.221 -45.180 1.00 42.50 269 ASP A CA 1
ATOM 2003 C C . ASP A 1 269 ? 23.604 -43.958 -45.992 1.00 42.50 269 ASP A C 1
ATOM 2005 O O . ASP A 1 269 ? 22.796 -43.331 -46.676 1.00 42.50 269 ASP A O 1
ATOM 2009 N N . ARG A 1 270 ? 24.910 -43.653 -46.013 1.00 48.72 270 ARG A N 1
ATOM 2010 C CA . ARG A 1 270 ? 25.529 -42.910 -47.116 1.00 48.72 270 A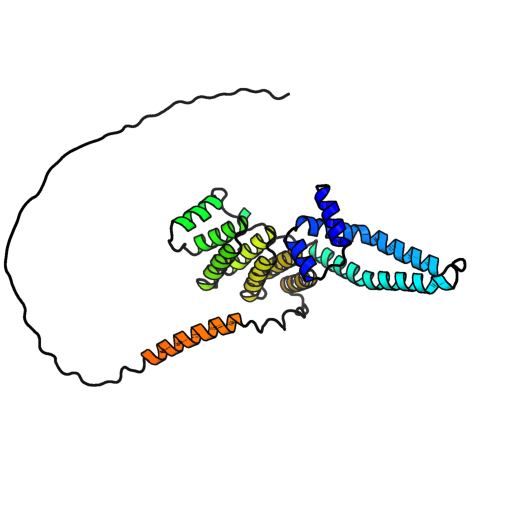RG A CA 1
ATOM 2011 C C . ARG A 1 270 ? 25.477 -43.764 -48.385 1.00 48.72 270 ARG A C 1
ATOM 2013 O O . ARG A 1 270 ? 26.289 -44.674 -48.548 1.00 48.72 270 ARG A O 1
ATOM 2020 N N . ARG A 1 271 ? 24.620 -43.389 -49.335 1.00 40.94 271 ARG A N 1
ATOM 2021 C CA . ARG A 1 271 ? 24.826 -43.682 -50.761 1.00 40.94 271 ARG A CA 1
ATOM 2022 C C . ARG A 1 271 ? 25.111 -42.388 -51.532 1.00 40.94 271 ARG A C 1
ATOM 2024 O O . ARG A 1 271 ? 24.475 -41.374 -51.254 1.00 40.94 271 ARG A O 1
ATOM 2031 N N . PRO A 1 272 ? 26.067 -42.401 -52.477 1.00 50.25 272 PRO A N 1
ATOM 2032 C CA . PRO A 1 272 ? 26.461 -41.215 -53.221 1.00 50.25 272 PRO A CA 1
ATOM 2033 C C . PRO A 1 272 ? 25.416 -40.913 -54.298 1.00 50.25 272 PRO A C 1
ATOM 2035 O O . PRO A 1 272 ? 25.182 -41.727 -55.191 1.00 50.25 272 PRO A O 1
ATOM 2038 N N . VAL A 1 273 ? 24.786 -39.742 -54.213 1.00 50.06 273 VAL A N 1
ATOM 2039 C CA . VAL A 1 273 ? 23.932 -39.221 -55.284 1.00 50.06 273 VAL A CA 1
ATOM 2040 C C . VAL A 1 273 ? 24.807 -38.432 -56.249 1.00 50.06 273 VAL A C 1
ATOM 2042 O O . VAL A 1 273 ? 25.560 -37.542 -55.857 1.00 50.06 273 VAL A O 1
ATOM 2045 N N . ALA A 1 274 ? 24.726 -38.843 -57.509 1.00 42.59 274 ALA A N 1
ATOM 2046 C CA . ALA A 1 274 ? 25.418 -38.286 -58.651 1.00 42.59 274 ALA A CA 1
ATOM 2047 C C . ALA A 1 274 ? 25.067 -36.808 -58.885 1.00 42.59 274 ALA A C 1
ATOM 2049 O O . ALA A 1 274 ? 23.924 -36.384 -58.713 1.00 42.59 274 ALA A O 1
ATOM 2050 N N . ALA A 1 275 ? 26.073 -36.056 -59.324 1.00 54.09 275 ALA A N 1
ATOM 2051 C CA . ALA A 1 275 ? 25.941 -34.693 -59.812 1.00 54.09 275 ALA A CA 1
ATOM 2052 C C . ALA A 1 275 ? 25.074 -34.629 -61.085 1.00 54.09 275 ALA A C 1
ATOM 2054 O O . ALA A 1 275 ? 25.265 -35.453 -61.984 1.00 54.09 275 ALA A O 1
ATOM 2055 N N . PRO A 1 276 ? 24.195 -33.624 -61.216 1.00 59.75 276 PRO A N 1
ATOM 2056 C CA . PRO A 1 276 ? 23.727 -33.142 -62.504 1.00 59.75 276 PRO A CA 1
ATOM 2057 C C . PRO A 1 276 ? 24.449 -31.840 -62.918 1.00 59.75 276 PRO A C 1
ATOM 2059 O O . PRO A 1 276 ? 25.072 -31.182 -62.083 1.00 59.75 276 PRO A O 1
ATOM 2062 N N . PRO A 1 277 ? 24.430 -31.516 -64.222 1.00 53.41 277 PRO A N 1
ATOM 2063 C CA . PRO A 1 277 ? 25.470 -30.741 -64.882 1.00 53.41 277 PRO A CA 1
ATOM 2064 C C . PRO A 1 277 ? 25.254 -29.227 -64.831 1.00 53.41 277 PRO A C 1
ATOM 2066 O O . PRO A 1 277 ? 24.138 -28.723 -64.741 1.00 53.41 277 PRO A O 1
ATOM 2069 N N . ASP A 1 278 ? 26.386 -28.550 -64.965 1.00 51.88 278 ASP A N 1
ATOM 2070 C CA . ASP A 1 278 ? 26.589 -27.143 -65.291 1.00 51.88 278 ASP A CA 1
ATOM 2071 C C . ASP A 1 278 ? 25.946 -26.773 -66.645 1.00 51.88 278 ASP A C 1
ATOM 2073 O O . ASP A 1 278 ? 26.233 -27.439 -67.647 1.00 51.88 278 ASP A O 1
ATOM 2077 N N . PRO A 1 279 ? 25.123 -25.713 -66.724 1.00 60.97 279 PRO A N 1
ATOM 2078 C CA . PRO A 1 279 ? 24.891 -24.990 -67.958 1.00 60.97 279 PRO A CA 1
ATOM 2079 C C . PRO A 1 279 ? 25.632 -23.649 -67.908 1.00 60.97 279 PRO A C 1
ATOM 2081 O O . PRO A 1 279 ? 25.202 -22.685 -67.273 1.00 60.97 279 PRO A O 1
ATOM 2084 N N . ARG A 1 280 ? 26.751 -23.619 -68.635 1.00 47.84 280 ARG A N 1
ATOM 2085 C CA . ARG A 1 280 ? 27.369 -22.403 -69.155 1.00 47.84 280 ARG A CA 1
ATOM 2086 C C . ARG A 1 280 ? 26.403 -21.646 -70.073 1.00 47.84 280 ARG A C 1
ATOM 2088 O O . ARG A 1 280 ? 25.632 -22.273 -70.789 1.00 47.84 280 ARG A O 1
ATOM 2095 N N . GLU A 1 281 ? 26.574 -20.324 -70.032 1.00 46.41 281 GLU A N 1
ATOM 2096 C CA . GLU A 1 281 ? 26.637 -19.383 -71.163 1.00 46.41 281 GLU A CA 1
ATOM 2097 C C . GLU A 1 281 ? 25.508 -19.409 -72.201 1.00 46.41 281 GLU A C 1
ATOM 2099 O O . GLU A 1 281 ? 25.385 -20.348 -72.972 1.00 46.41 281 GLU A O 1
ATOM 2104 N N . ASP A 1 282 ? 24.741 -18.315 -72.232 1.00 48.97 282 ASP A N 1
ATOM 2105 C CA . ASP A 1 282 ? 24.530 -17.420 -73.388 1.00 48.97 282 ASP A CA 1
ATOM 2106 C C . ASP A 1 282 ? 23.822 -16.163 -72.819 1.00 48.97 282 ASP A C 1
ATOM 2108 O O . ASP A 1 282 ? 22.857 -16.292 -72.067 1.00 48.97 282 ASP A O 1
ATOM 2112 N N . GLY A 1 283 ? 24.416 -14.960 -72.853 1.00 40.47 283 GLY A N 1
ATOM 2113 C CA . GLY A 1 283 ? 24.283 -13.983 -73.954 1.00 40.47 283 GLY A CA 1
ATOM 2114 C C . GLY A 1 283 ? 22.892 -13.313 -73.900 1.00 40.47 283 GLY A C 1
ATOM 2115 O O . GLY A 1 283 ? 21.888 -14.004 -73.838 1.00 40.47 283 GLY A O 1
ATOM 2116 N N . ASP A 1 284 ? 22.660 -12.004 -73.881 1.00 43.34 284 ASP A N 1
ATOM 2117 C CA . ASP A 1 284 ? 23.445 -10.825 -74.209 1.00 43.34 284 ASP A CA 1
ATOM 2118 C C . ASP A 1 284 ? 22.718 -9.571 -73.681 1.00 43.34 284 ASP A C 1
ATOM 2120 O O . ASP A 1 284 ? 21.514 -9.576 -73.421 1.00 43.34 284 ASP A O 1
ATOM 2124 N N . ALA A 1 285 ? 23.515 -8.512 -73.551 1.00 44.84 285 ALA A N 1
ATOM 2125 C CA . ALA A 1 285 ? 23.213 -7.085 -73.626 1.00 44.84 285 ALA A CA 1
ATOM 2126 C C . ALA A 1 285 ? 21.748 -6.619 -73.790 1.00 44.84 285 ALA A C 1
ATOM 2128 O O . ALA A 1 285 ? 21.077 -6.934 -74.768 1.00 44.84 285 ALA A O 1
ATOM 2129 N N . HIS A 1 286 ? 21.357 -5.638 -72.969 1.00 44.97 286 HIS A N 1
ATOM 2130 C CA . HIS A 1 286 ? 21.118 -4.318 -73.552 1.00 44.97 286 HIS A CA 1
ATOM 2131 C C . HIS A 1 286 ? 21.287 -3.173 -72.549 1.00 44.97 286 HIS A C 1
ATOM 2133 O O . HIS A 1 286 ? 20.738 -3.157 -71.450 1.00 44.97 286 HIS A O 1
ATOM 2139 N N . ASP A 1 287 ? 22.094 -2.231 -73.017 1.00 45.28 287 ASP A N 1
ATOM 2140 C CA . ASP A 1 287 ? 22.358 -0.879 -72.559 1.00 45.28 287 ASP A CA 1
ATOM 2141 C C . ASP A 1 287 ? 21.102 -0.067 -72.213 1.00 45.28 287 ASP A C 1
ATOM 2143 O O . ASP A 1 287 ? 20.110 -0.121 -72.939 1.00 45.28 287 ASP A O 1
ATOM 2147 N N . ALA A 1 288 ? 21.196 0.762 -71.166 1.00 42.16 288 ALA A N 1
ATOM 2148 C CA . ALA A 1 288 ? 20.899 2.202 -71.222 1.00 42.16 288 ALA A CA 1
ATOM 2149 C C . ALA A 1 288 ? 20.993 2.844 -69.820 1.00 42.16 288 ALA A C 1
ATOM 2151 O O . ALA A 1 288 ? 20.035 2.876 -69.051 1.00 42.16 288 ALA A O 1
ATOM 2152 N N . GLU A 1 289 ? 22.159 3.402 -69.508 1.00 44.09 289 GLU A N 1
ATOM 2153 C CA . GLU A 1 289 ? 22.289 4.624 -68.701 1.00 44.09 289 GLU A CA 1
ATOM 2154 C C . GLU A 1 289 ? 22.051 5.859 -69.615 1.00 44.09 289 GLU A C 1
ATOM 2156 O O . GLU A 1 289 ? 22.058 5.705 -70.839 1.00 44.09 289 GLU A O 1
ATOM 2161 N N . PRO A 1 290 ? 22.064 7.118 -69.127 1.00 68.69 290 PRO A N 1
ATOM 2162 C CA . PRO A 1 290 ? 21.503 7.699 -67.903 1.00 68.69 290 PRO A CA 1
ATOM 2163 C C . PRO A 1 290 ? 20.811 9.055 -68.244 1.00 68.69 290 PRO A C 1
ATOM 2165 O O . PRO A 1 290 ? 20.410 9.284 -69.383 1.00 68.69 290 PRO A O 1
ATOM 2168 N N . THR A 1 291 ? 20.784 9.994 -67.284 1.00 41.50 291 THR A N 1
ATOM 2169 C CA . THR A 1 291 ? 20.348 11.414 -67.340 1.00 41.50 291 THR A CA 1
ATOM 2170 C C . THR A 1 291 ? 18.884 11.629 -66.917 1.00 41.50 291 THR A C 1
ATOM 2172 O O . THR A 1 291 ? 18.010 10.874 -67.310 1.00 41.50 291 THR A O 1
ATOM 2175 N N . ARG A 1 292 ? 18.522 12.612 -66.082 1.00 41.69 292 ARG A N 1
ATOM 2176 C CA . ARG A 1 292 ? 19.093 13.950 -65.859 1.00 41.69 292 ARG A CA 1
ATOM 2177 C C . ARG A 1 292 ? 18.355 14.643 -64.691 1.00 41.69 292 ARG A C 1
ATOM 2179 O O . ARG A 1 292 ? 17.253 14.208 -64.387 1.00 41.69 292 ARG A O 1
ATOM 2186 N N . GLU A 1 293 ? 18.996 15.681 -64.127 1.00 42.19 293 GLU A N 1
ATOM 2187 C CA . GLU A 1 293 ? 18.453 17.009 -63.714 1.00 42.19 293 GLU A CA 1
ATOM 2188 C C . GLU A 1 293 ? 17.069 17.060 -63.018 1.00 42.19 293 GLU A C 1
ATOM 2190 O O . GLU A 1 293 ? 16.111 16.444 -63.449 1.00 42.19 293 GLU A O 1
ATOM 2195 N N . GLU A 1 294 ? 16.779 17.843 -61.985 1.00 45.59 294 GLU A N 1
ATOM 2196 C CA . GLU A 1 294 ? 17.367 19.039 -61.383 1.00 45.59 294 GLU A CA 1
ATOM 2197 C C . GLU A 1 294 ? 16.495 19.319 -60.132 1.00 45.59 294 GLU A C 1
ATOM 2199 O O . GLU A 1 294 ? 15.324 18.951 -60.081 1.00 45.59 294 GLU A O 1
ATOM 2204 N N . ASP A 1 295 ? 17.090 19.777 -59.034 1.00 45.28 295 ASP A N 1
ATOM 2205 C CA . ASP A 1 295 ? 16.873 21.137 -58.519 1.00 45.28 295 ASP A CA 1
ATOM 2206 C C . ASP A 1 295 ? 15.582 21.327 -57.695 1.00 45.28 295 ASP A C 1
ATOM 2208 O O . ASP A 1 295 ? 14.474 21.365 -58.214 1.00 45.28 295 ASP A O 1
ATOM 2212 N N . HIS A 1 296 ? 15.741 21.527 -56.383 1.00 51.75 296 HIS A N 1
ATOM 2213 C CA . HIS A 1 296 ? 15.356 22.814 -55.806 1.00 51.75 296 HIS A CA 1
ATOM 2214 C C . HIS A 1 296 ? 15.940 23.032 -54.408 1.00 51.75 296 HIS A C 1
ATOM 2216 O O . HIS A 1 296 ? 15.661 22.328 -53.437 1.00 51.75 296 HIS A O 1
ATOM 2222 N N . ARG A 1 297 ? 16.759 24.084 -54.370 1.00 45.38 297 ARG A N 1
ATOM 2223 C CA . ARG A 1 297 ? 17.138 24.905 -53.222 1.00 45.38 297 ARG A CA 1
ATOM 2224 C C . ARG A 1 297 ? 15.915 25.438 -52.461 1.00 45.38 297 ARG A C 1
ATOM 2226 O O . ARG A 1 297 ? 14.913 25.810 -53.059 1.00 45.38 297 ARG A O 1
ATOM 2233 N N . GLY A 1 298 ? 16.090 25.596 -51.155 1.00 48.19 298 GLY A N 1
ATOM 2234 C CA . GLY A 1 298 ? 15.253 26.382 -50.244 1.00 48.19 298 GLY A CA 1
ATOM 2235 C C . GLY A 1 298 ? 15.943 26.357 -48.881 1.00 48.19 298 GLY A C 1
ATOM 2236 O O . GLY A 1 298 ? 15.753 25.419 -48.120 1.00 48.19 298 GLY A O 1
ATOM 2237 N N . ASP A 1 299 ? 17.057 27.064 -48.736 1.00 49.06 299 ASP A N 1
ATOM 2238 C CA . ASP A 1 299 ? 17.164 28.482 -48.368 1.00 49.06 299 ASP A CA 1
ATOM 2239 C C . ASP A 1 299 ? 16.956 28.713 -46.863 1.00 49.06 299 ASP A C 1
ATOM 2241 O O . ASP A 1 299 ? 15.982 28.291 -46.241 1.00 49.06 299 ASP A O 1
ATOM 2245 N N . THR A 1 300 ? 17.979 29.331 -46.295 1.00 57.62 300 THR A N 1
ATOM 2246 C CA . THR A 1 300 ? 18.247 29.597 -44.885 1.00 57.62 300 THR A CA 1
ATOM 2247 C C . THR A 1 300 ? 18.099 31.092 -44.649 1.00 57.62 300 THR A C 1
ATOM 2249 O O . THR A 1 300 ? 18.746 31.841 -45.365 1.00 57.62 300 THR A O 1
ATOM 2252 N N . ASP A 1 301 ? 17.341 31.517 -43.635 1.00 49.66 301 ASP A N 1
ATOM 2253 C CA . ASP A 1 301 ? 17.681 32.634 -42.723 1.00 49.66 301 ASP A CA 1
ATOM 2254 C C . ASP A 1 301 ? 16.510 32.896 -41.756 1.00 49.66 301 ASP A C 1
ATOM 2256 O O . ASP A 1 301 ? 15.342 32.862 -42.129 1.00 49.66 301 ASP A O 1
ATOM 2260 N N . GLN A 1 302 ? 16.729 32.857 -40.441 1.00 45.41 302 GLN A N 1
ATOM 2261 C CA . GLN A 1 302 ? 17.200 33.937 -39.557 1.00 45.41 302 GLN A CA 1
ATOM 2262 C C . GLN A 1 302 ? 16.180 35.050 -39.234 1.00 45.41 302 GLN A C 1
ATOM 2264 O O . GLN A 1 302 ? 15.822 35.893 -40.043 1.00 45.41 302 GLN A O 1
ATOM 2269 N N . THR A 1 303 ? 15.905 35.122 -37.924 1.00 46.50 303 THR A N 1
ATOM 2270 C CA . THR A 1 303 ? 15.746 36.326 -37.082 1.00 46.50 303 THR A CA 1
ATOM 2271 C C . THR A 1 303 ? 14.500 37.213 -37.195 1.00 46.50 303 THR A C 1
ATOM 2273 O O . THR A 1 303 ? 14.369 38.012 -38.107 1.00 46.50 303 THR A O 1
ATOM 2276 N N . ALA A 1 304 ? 13.699 37.209 -36.120 1.00 46.53 304 ALA A N 1
ATOM 2277 C CA . ALA A 1 304 ? 13.266 38.389 -35.341 1.00 46.53 304 ALA A CA 1
ATOM 2278 C C . ALA A 1 304 ? 12.456 37.865 -34.131 1.00 46.53 304 ALA A C 1
ATOM 2280 O O . ALA A 1 304 ? 11.422 37.237 -34.305 1.00 46.53 304 ALA A O 1
ATOM 2281 N N . ARG A 1 305 ? 12.976 37.834 -32.896 1.00 46.75 305 ARG A N 1
ATOM 2282 C CA . ARG A 1 305 ? 12.970 38.938 -31.915 1.00 46.75 305 ARG A CA 1
ATOM 2283 C C . ARG A 1 305 ? 11.715 39.810 -31.994 1.00 46.75 305 ARG A C 1
ATOM 2285 O O . ARG A 1 305 ? 11.725 40.815 -32.689 1.00 46.75 305 ARG A O 1
ATOM 2292 N N . GLU A 1 306 ? 10.734 39.517 -31.145 1.00 50.72 306 GLU A N 1
ATOM 2293 C CA . GLU A 1 306 ? 9.920 40.580 -30.564 1.00 50.72 306 GLU A CA 1
ATOM 2294 C C . GLU A 1 306 ? 9.642 40.300 -29.084 1.00 50.72 306 GLU A C 1
ATOM 2296 O O . GLU A 1 306 ? 9.041 39.305 -28.684 1.00 50.72 306 GLU A O 1
ATOM 2301 N N . VAL A 1 307 ? 10.211 41.186 -28.274 1.00 51.78 307 VAL A N 1
ATOM 2302 C CA . VAL A 1 307 ? 10.074 41.300 -26.830 1.00 51.78 307 VAL A CA 1
ATOM 2303 C C . VAL A 1 307 ? 8.793 42.084 -26.575 1.00 51.78 307 VAL A C 1
ATOM 2305 O O . VAL A 1 307 ? 8.697 43.231 -26.997 1.00 51.78 307 VAL A O 1
ATOM 2308 N N . THR A 1 308 ? 7.840 41.521 -25.837 1.00 55.69 308 THR A N 1
ATOM 2309 C CA . THR A 1 308 ? 6.773 42.308 -25.204 1.00 55.69 308 THR A CA 1
ATOM 2310 C C . THR A 1 308 ? 6.802 42.092 -23.696 1.00 55.69 308 THR A C 1
ATOM 2312 O O . THR A 1 308 ? 6.325 41.105 -23.145 1.00 55.69 308 THR A O 1
ATOM 2315 N N . HIS A 1 309 ? 7.436 43.055 -23.030 1.00 55.19 309 HIS A N 1
ATOM 2316 C CA . HIS A 1 309 ? 7.245 43.379 -21.623 1.00 55.19 309 HIS A CA 1
ATOM 2317 C C . HIS A 1 309 ? 5.954 44.197 -21.492 1.00 55.19 309 HIS A C 1
ATOM 2319 O O . HIS A 1 309 ? 5.797 45.199 -22.188 1.00 55.19 309 HIS A O 1
ATOM 2325 N N . GLY A 1 310 ? 5.063 43.828 -20.572 1.00 47.47 310 GLY A N 1
ATOM 2326 C CA . GLY A 1 310 ? 3.934 44.684 -20.219 1.00 47.47 310 GLY A CA 1
ATOM 2327 C C . GLY A 1 310 ? 2.998 44.070 -19.186 1.00 47.47 310 GLY A C 1
ATOM 2328 O O . GLY A 1 310 ? 2.212 43.192 -19.521 1.00 47.47 310 GLY A O 1
ATOM 2329 N N . GLY A 1 311 ? 3.032 44.587 -17.954 1.00 43.81 311 GLY A N 1
ATOM 2330 C CA . GLY A 1 311 ? 1.925 44.433 -17.005 1.00 43.81 311 GLY A CA 1
ATOM 2331 C C . GLY A 1 311 ? 2.335 44.480 -15.530 1.00 43.81 311 GLY A C 1
ATOM 2332 O O . GLY A 1 311 ? 2.873 43.489 -15.050 1.00 43.81 311 GLY A O 1
ATOM 2333 N N . PRO A 1 312 ? 2.084 45.589 -14.805 1.00 65.50 312 PRO A N 1
ATOM 2334 C CA . PRO A 1 312 ? 2.413 45.718 -13.388 1.00 65.50 312 PRO A CA 1
ATOM 2335 C C . PRO A 1 312 ? 1.354 45.076 -12.479 1.00 65.50 312 PRO A C 1
ATOM 2337 O O . PRO A 1 312 ? 0.152 45.139 -12.751 1.00 65.50 312 PRO A O 1
ATOM 2340 N N . GLU A 1 313 ? 1.831 44.505 -11.375 1.00 53.38 313 GLU A N 1
ATOM 2341 C CA . GLU A 1 313 ? 1.028 44.031 -10.248 1.00 53.38 313 GLU A CA 1
ATOM 2342 C C . GLU A 1 313 ? 0.351 45.193 -9.499 1.00 53.38 313 GLU A C 1
ATOM 2344 O O . GLU A 1 313 ? 0.877 46.307 -9.412 1.00 53.38 313 GLU A O 1
ATOM 2349 N N . ARG A 1 314 ? -0.839 44.894 -8.973 1.00 64.38 314 ARG A N 1
ATOM 2350 C CA . ARG A 1 314 ? -1.536 45.634 -7.918 1.00 64.38 314 ARG A CA 1
ATOM 2351 C C . ARG A 1 314 ? -1.236 44.998 -6.571 1.00 64.38 314 ARG A C 1
ATOM 2353 O O . ARG A 1 314 ? -1.149 43.751 -6.552 1.00 64.38 314 ARG A O 1
#

Sequence (314 aa):
MSAAGWVGGALLAATPMPRPVRYRLRLRHADAARSADAIAGAALPVVLTTVVLTAVLAAVPVVAAGLRPLWAGVAIGLLTGVPFVLERRGLRRRLQGMTLPPDPVDQLPDDIDLDAVVATVRSAGDAPDLDGMRVLALATASVGDSRSARAYALRTAQLDPERWEVLLETGWTLCLRGRFGEGVRLLDRASQLRSGDPRSERVHAAGLLLAGRLRDAVAALNRAEGRPGERPLGLARRSANPEQSDVQLHQQRTRTAQADSEDEVGPADRRPVAAPPDPREDGDAHDAEPTREEDHRGDTDQTAREVTHGGPER

pLDDT: mean 71.79, std 16.16, range [40.47, 95.56]

Foldseek 3Di:
DDPVLQVLLVCLLPDPDDPVVNLVSCLVCVSSVVNVVVVLVVCLVVLVVVLVVLVVVLVDPPDDPVCNVVSVVVSVVSVVCNVVSVVLVVLVVVCVPQDADDQVVVVDPPPDPLVVLLVCCVVVVDDDDLVSLLSVLSSCLQVPVLVSNLVSLVVSCVVPVVVLVSLLNSLLSNLVVSVLVSSLVSLVVSCVSVPLQLVSLSSNLVSCVSSVVSVVSVQSNCSSVVHPGDDPPPPVPCVPDCVVVVVVVVVVVVVVVVVVVVPPDDDDDDDDDDDDDDDDDDDDDDDDDDDDDDDDDDDDDDDDDDDDDDDDDD